Protein AF-0000000066159058 (afdb_homodimer)

Radius of gyration: 22.19 Å; Cα contacts (8 Å, |Δi|>4): 329; chains: 2; bounding box: 38×69×62 Å

Secondary structure (DSSP, 8-state):
----EEEEEEEEE-SS-EEEEEEEEETT-BHHHHHHHHTHHHH-TT--TTT--EEEEEEE-S-TTT-B--TT-EEEEPP-----HHHHHHHHHHHHHHHHTS--/----EEEEEEEEE-SS-EEEEEEEEETT-BHHHHHHHHTHHHH-TT--TTT--EEEEEEE-S-TTT-B--TT-EEEEPP-----HHHHHHHHHHHHHHHHTS--

Foldseek 3Di:
DPQDWDWDWDWDDDPVGIDIFIDIDGPPDDPLRRLVRRCVCVVVVPDDSVDDDDDDDDDPPPDPPPDDDDPPDDDDDDDDPPCPPVNVVVVVVVVVVVVVPPDD/DPQDWDWDWDWDDDPVGIDIFIDIDGPPDDPLRRLVRRCVCVVVVPDDSVDDDDDDDDDPPPCPPPDDDDPPDDDDDDDDPPCPPVNVVVVVVVVVVVVVPPDD

Solvent-accessible surface area (backbone atoms only — not comparable to full-atom values): 11733 Å² total; per-residue (Å²): 125,83,74,56,61,29,49,32,33,42,34,41,62,54,99,86,48,72,48,77,42,81,35,78,38,55,62,73,36,18,45,38,55,45,50,66,70,57,47,57,45,75,81,37,71,85,57,51,75,91,69,54,51,35,23,46,29,38,45,64,50,88,50,38,74,71,41,61,57,56,69,58,28,24,40,37,48,49,70,71,79,62,63,48,62,66,51,46,45,47,48,47,50,49,52,49,48,55,58,66,64,50,78,127,126,83,74,57,60,29,49,32,34,40,33,41,61,55,100,86,49,72,50,78,41,80,36,79,37,56,62,72,35,20,46,38,55,45,52,66,70,57,46,57,45,76,81,37,71,84,57,51,76,92,68,56,51,34,22,45,29,36,45,65,49,87,50,38,74,70,40,61,58,58,70,57,27,24,40,36,49,49,71,70,78,62,61,47,64,66,50,46,45,48,50,47,51,49,52,49,48,56,59,64,63,48,76,128

Sequence (208 aa):
MADASIQIEVVYASVQRQVLKTVDVPTGSSVRQALALSGIDKEFPELDLSQCAVGIFGKVVTDPAARVLEAGERIEIYRLLVADPMEIRRLRAARAREKRGLPGMADASIQIEVVYASVQRQVLKTVDVPTGSSVRQALALSGIDKEFPELDLSQCAVGIFGKVVTDPAARVLEAGERIEIYRLLVADPMEIRRLRAARAREKRGLPG

InterPro domains:
  IPR005346 RnfH protein [MF_00460] (6-98)
  IPR005346 RnfH protein [PF03658] (6-90)
  IPR005346 RnfH protein [PTHR37483] (5-99)
  IPR016155 Molybdopterin synthase/thiamin biosynthesis sulphur carrier, beta-grasp [SSF54285] (6-81)
  IPR037021 RnfH superfamily [G3DSA:3.10.20.280] (1-91)

Nearest PDB structures (foldseek):
  2hj1-assembly1_B  TM=8.404E-01  e=1.945E-05  Haemophilus influenzae 86-028NP
  4uce-assembly1_A  TM=3.911E-01  e=3.074E+00  Human respiratory syncytial virus A2
  4uca-assembly1_A  TM=3.916E-01  e=3.498E+00  Human respiratory syncytial virus A2
  4uca-assembly2_B  TM=3.897E-01  e=4.835E+00  Human respiratory syncytial virus A2
  8fkr-assembly1_LE  TM=2.966E-01  e=4.248E+00  Homo sapiens

Structure (mmCIF, N/CA/C/O backbone):
data_AF-0000000066159058-model_v1
#
loop_
_entity.id
_entity.type
_entity.pdbx_description
1 polymer 'Protein RnfH'
#
loop_
_atom_site.group_PDB
_atom_site.id
_atom_site.type_symbol
_atom_site.label_atom_id
_atom_site.label_alt_id
_atom_site.label_comp_id
_atom_site.label_asym_id
_atom_site.label_entity_id
_atom_site.label_seq_id
_atom_site.pdbx_PDB_ins_code
_atom_site.Cartn_x
_atom_site.Cartn_y
_atom_site.Cartn_z
_atom_site.occupancy
_atom_site.B_iso_or_equiv
_atom_site.auth_seq_id
_atom_site.auth_comp_id
_atom_site.auth_asym_id
_atom_site.auth_atom_id
_atom_site.pdbx_PDB_model_num
ATOM 1 N N . MET A 1 1 ? 21.359 -26.344 1.188 1 43.53 1 MET A N 1
ATOM 2 C CA . MET A 1 1 ? 20.891 -25.328 2.121 1 43.53 1 MET A CA 1
ATOM 3 C C . MET A 1 1 ? 19.531 -24.797 1.707 1 43.53 1 MET A C 1
ATOM 5 O O . MET A 1 1 ? 19.25 -24.625 0.517 1 43.53 1 MET A O 1
ATOM 9 N N . ALA A 1 2 ? 18.422 -25.031 2.264 1 54.12 2 ALA A N 1
ATOM 10 C CA . ALA A 1 2 ? 17.078 -24.688 1.814 1 54.12 2 ALA A CA 1
ATOM 11 C C . ALA A 1 2 ? 16.984 -23.219 1.421 1 54.12 2 ALA A C 1
ATOM 13 O O . ALA A 1 2 ? 17.453 -22.344 2.158 1 54.12 2 ALA A O 1
ATOM 14 N N . ASP A 1 3 ? 17 -22.875 0.164 1 70.44 3 ASP A N 1
ATOM 15 C CA . ASP A 1 3 ? 17.031 -21.5 -0.348 1 70.44 3 ASP A CA 1
ATOM 16 C C . ASP A 1 3 ? 15.977 -20.641 0.33 1 70.44 3 ASP A C 1
ATOM 18 O O . ASP A 1 3 ? 14.805 -21.031 0.415 1 70.44 3 ASP A O 1
ATOM 22 N N . ALA A 1 4 ? 16.484 -19.844 1.179 1 90.75 4 ALA A N 1
ATOM 23 C CA . ALA A 1 4 ? 15.617 -19 2.006 1 90.75 4 ALA A CA 1
ATOM 24 C C . ALA A 1 4 ? 14.547 -18.312 1.161 1 90.75 4 ALA A C 1
ATOM 26 O O . ALA A 1 4 ? 14.797 -17.938 0.01 1 90.75 4 ALA A O 1
ATOM 27 N N . SER A 1 5 ? 13.328 -18.625 1.53 1 96.31 5 SER A N 1
ATOM 28 C CA . SER A 1 5 ? 12.211 -17.984 0.861 1 96.31 5 SER A CA 1
ATOM 29 C C . SER A 1 5 ? 11.555 -16.938 1.768 1 96.31 5 SER A C 1
ATOM 31 O O . SER A 1 5 ? 11.734 -16.969 2.986 1 96.31 5 SER A O 1
ATOM 33 N N . ILE A 1 6 ? 10.977 -16.016 1.11 1 92.44 6 ILE A N 1
ATOM 34 C CA . ILE A 1 6 ? 10.125 -15.062 1.813 1 92.44 6 ILE A CA 1
ATOM 35 C C . ILE A 1 6 ? 8.695 -15.164 1.288 1 92.44 6 ILE A C 1
ATOM 37 O O . ILE A 1 6 ? 8.477 -15.555 0.141 1 92.44 6 ILE A O 1
ATOM 41 N N . GLN A 1 7 ? 7.832 -14.836 2.209 1 92.69 7 GLN A N 1
ATOM 42 C CA . GLN A 1 7 ? 6.422 -14.789 1.829 1 92.69 7 GLN A CA 1
ATOM 43 C C . GLN A 1 7 ? 5.992 -13.359 1.507 1 92.69 7 GLN A C 1
ATOM 45 O O . GLN A 1 7 ? 6.301 -12.43 2.252 1 92.69 7 GLN A O 1
ATOM 50 N N . ILE A 1 8 ? 5.344 -13.242 0.314 1 90.94 8 ILE A N 1
ATOM 51 C CA . ILE A 1 8 ? 4.801 -11.953 -0.101 1 90.94 8 ILE A CA 1
ATOM 52 C C . ILE A 1 8 ? 3.352 -12.125 -0.545 1 90.94 8 ILE A C 1
ATOM 54 O O . ILE A 1 8 ? 2.811 -13.234 -0.507 1 90.94 8 ILE A O 1
ATOM 58 N N . GLU A 1 9 ? 2.754 -10.961 -0.833 1 90.12 9 GLU A N 1
ATOM 59 C CA . GLU A 1 9 ? 1.412 -10.992 -1.405 1 90.12 9 GLU A CA 1
ATOM 60 C C . GLU A 1 9 ? 1.362 -10.25 -2.736 1 90.12 9 GLU A C 1
ATOM 62 O O . GLU A 1 9 ? 2.102 -9.281 -2.941 1 90.12 9 GLU A O 1
ATOM 67 N N . VAL A 1 10 ? 0.57 -10.758 -3.639 1 93.06 10 VAL A N 1
ATOM 68 C CA . VAL A 1 10 ? 0.273 -10.109 -4.91 1 93.06 10 VAL A CA 1
ATOM 69 C C . VAL A 1 10 ? -1.229 -9.859 -5.027 1 93.06 10 VAL A C 1
ATOM 71 O O . VAL A 1 10 ? -2.033 -10.773 -4.812 1 93.06 10 VAL A O 1
ATOM 74 N N . VAL A 1 11 ? -1.527 -8.672 -5.383 1 89.12 11 VAL A N 1
ATOM 75 C CA . VAL A 1 11 ? -2.943 -8.328 -5.465 1 89.12 11 VAL A CA 1
ATOM 76 C C . VAL A 1 11 ? -3.236 -7.668 -6.809 1 89.12 11 VAL A C 1
ATOM 78 O O . VAL A 1 11 ? -2.441 -6.859 -7.297 1 89.12 11 VAL A O 1
ATOM 81 N N . TYR A 1 12 ? -4.406 -8.023 -7.387 1 88.12 12 TYR A N 1
ATOM 82 C CA . TYR A 1 12 ? -4.977 -7.34 -8.539 1 88.12 12 TYR A CA 1
ATOM 83 C C . TYR A 1 12 ? -6.488 -7.211 -8.406 1 88.12 12 TYR A C 1
ATOM 85 O O . TYR A 1 12 ? -7.184 -8.203 -8.172 1 88.12 12 TYR A O 1
ATOM 93 N N . ALA A 1 13 ? -6.844 -6.074 -8.523 1 78.94 13 ALA A N 1
ATOM 94 C CA . ALA A 1 13 ? -8.273 -5.773 -8.492 1 78.94 13 ALA A CA 1
ATOM 95 C C . ALA A 1 13 ? -8.773 -5.336 -9.867 1 78.94 13 ALA A C 1
ATOM 97 O O . ALA A 1 13 ? -8.617 -4.176 -10.25 1 78.94 13 ALA A O 1
ATOM 98 N N . SER A 1 14 ? -9.359 -6.305 -10.492 1 75.81 14 SER A N 1
ATOM 99 C CA . SER A 1 14 ? -10.016 -5.941 -11.742 1 75.81 14 SER A CA 1
ATOM 100 C C . SER A 1 14 ? -11.344 -5.23 -11.492 1 75.81 14 SER A C 1
ATOM 102 O O . SER A 1 14 ? -11.711 -4.98 -10.336 1 75.81 14 SER A O 1
ATOM 104 N N . VAL A 1 15 ? -12.07 -4.793 -12.609 1 65.38 15 VAL A N 1
ATOM 105 C CA . VAL A 1 15 ? -13.367 -4.133 -12.492 1 65.38 15 VAL A CA 1
ATOM 106 C C . VAL A 1 15 ? -14.391 -5.102 -11.898 1 65.38 15 VAL A C 1
ATOM 108 O O . VAL A 1 15 ? -15.281 -4.691 -11.156 1 65.38 15 VAL A O 1
ATOM 111 N N . GLN A 1 16 ? -14.125 -6.359 -12.055 1 69.5 16 GLN A N 1
ATOM 112 C CA . GLN A 1 16 ? -15.164 -7.32 -11.703 1 69.5 16 GLN A CA 1
ATOM 113 C C . GLN A 1 16 ? -14.789 -8.102 -10.438 1 69.5 16 GLN A C 1
ATOM 115 O O . GLN A 1 16 ? -15.656 -8.625 -9.75 1 69.5 16 GLN A O 1
ATOM 120 N N . ARG A 1 17 ? -13.484 -8.164 -10.227 1 79.19 17 ARG A N 1
ATOM 121 C CA . ARG A 1 17 ? -13.102 -9.031 -9.117 1 79.19 17 ARG A CA 1
ATOM 122 C C . ARG A 1 17 ? -11.711 -8.695 -8.602 1 79.19 17 ARG A C 1
ATOM 124 O O . ARG A 1 17 ? -10.859 -8.227 -9.367 1 79.19 17 ARG A O 1
ATOM 131 N N . GLN A 1 18 ? -11.562 -8.914 -7.367 1 80.19 18 GLN A N 1
ATOM 132 C CA . GLN A 1 18 ? -10.273 -8.75 -6.707 1 80.19 18 GLN A CA 1
ATOM 133 C C . GLN A 1 18 ? -9.672 -10.102 -6.324 1 80.19 18 GLN A C 1
ATOM 135 O O . GLN A 1 18 ? -10.383 -10.984 -5.844 1 80.19 18 GLN A O 1
ATOM 140 N N . VAL A 1 19 ? -8.336 -10.273 -6.625 1 88.38 19 VAL A N 1
ATOM 141 C CA . VAL A 1 19 ? -7.621 -11.477 -6.215 1 88.38 19 VAL A CA 1
ATOM 142 C C . VAL A 1 19 ? -6.375 -11.094 -5.418 1 88.38 19 VAL A C 1
ATOM 144 O O . VAL A 1 19 ? -5.629 -10.195 -5.812 1 88.38 19 VAL A O 1
ATOM 147 N N . LEU A 1 20 ? -6.191 -11.703 -4.289 1 87.38 20 LEU A N 1
ATOM 148 C CA . LEU A 1 20 ? -4.98 -11.641 -3.475 1 87.38 20 LEU A CA 1
ATOM 149 C C . LEU A 1 20 ? -4.324 -13.008 -3.375 1 87.38 20 LEU A C 1
ATOM 151 O O . LEU A 1 20 ? -4.977 -13.992 -3.004 1 87.38 20 LEU A O 1
ATOM 155 N N . LYS A 1 21 ? -3.109 -13.039 -3.752 1 92.94 21 LYS A N 1
ATOM 156 C CA . LYS A 1 21 ? -2.361 -14.289 -3.674 1 92.94 21 LYS A CA 1
ATOM 157 C C . LYS A 1 21 ? -1.181 -14.164 -2.715 1 92.94 21 LYS A C 1
ATOM 159 O O . LYS A 1 21 ? -0.401 -13.211 -2.801 1 92.94 21 LYS A O 1
ATOM 164 N N . THR A 1 22 ? -1.108 -15.117 -1.819 1 92.19 22 THR A N 1
ATOM 165 C CA . THR A 1 22 ? 0.116 -15.289 -1.043 1 92.19 22 THR A CA 1
ATOM 166 C C . THR A 1 22 ? 1.103 -16.188 -1.779 1 92.19 22 THR A C 1
ATOM 168 O O . THR A 1 22 ? 0.745 -17.281 -2.215 1 92.19 22 THR A O 1
ATOM 171 N N . VAL A 1 23 ? 2.314 -15.664 -1.921 1 95.75 23 VAL A N 1
ATOM 172 C CA . VAL A 1 23 ? 3.291 -16.359 -2.748 1 95.75 23 VAL A CA 1
ATOM 173 C C . VAL A 1 23 ? 4.617 -16.469 -1.996 1 95.75 23 VAL A C 1
ATOM 175 O O . VAL A 1 23 ? 5.074 -15.508 -1.38 1 95.75 23 VAL A O 1
ATOM 178 N N . ASP A 1 24 ? 5.188 -17.656 -1.986 1 96.44 24 ASP A N 1
ATOM 179 C CA . ASP A 1 24 ? 6.562 -17.844 -1.531 1 96.44 24 ASP A CA 1
ATOM 180 C C . ASP A 1 24 ? 7.551 -17.641 -2.678 1 96.44 24 ASP A C 1
ATOM 182 O O . ASP A 1 24 ? 7.426 -18.281 -3.73 1 96.44 24 ASP A O 1
ATOM 186 N N . VAL A 1 25 ? 8.43 -16.797 -2.389 1 97.5 25 VAL A N 1
ATOM 187 C CA . VAL A 1 25 ? 9.438 -16.547 -3.418 1 97.5 25 VAL A CA 1
ATOM 188 C C . VAL A 1 25 ? 10.836 -16.656 -2.811 1 97.5 25 VAL A C 1
ATOM 190 O O . VAL A 1 25 ? 11.016 -16.406 -1.616 1 97.5 25 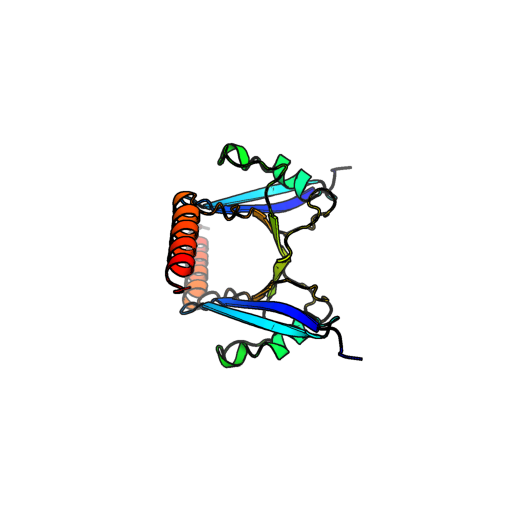VAL A O 1
ATOM 193 N N . PRO A 1 26 ? 11.82 -17.047 -3.625 1 97.25 26 PRO A N 1
ATOM 194 C CA . PRO A 1 26 ? 13.188 -17.031 -3.096 1 97.25 26 PRO A CA 1
ATOM 195 C C . PRO A 1 26 ? 13.594 -15.672 -2.537 1 97.25 26 PRO A C 1
ATOM 197 O O . PRO A 1 26 ? 13.227 -14.633 -3.098 1 97.25 26 PRO A O 1
ATOM 200 N N . THR A 1 27 ? 14.297 -15.727 -1.467 1 95.69 27 THR A N 1
ATOM 201 C CA . THR A 1 27 ? 14.898 -14.492 -0.962 1 95.69 27 THR A CA 1
ATOM 202 C C . THR A 1 27 ? 15.734 -13.82 -2.045 1 95.69 27 THR A C 1
ATOM 204 O O . THR A 1 27 ? 16.469 -14.484 -2.777 1 95.69 27 THR A O 1
ATOM 207 N N . GLY A 1 28 ? 15.617 -12.5 -2.225 1 95.44 28 GLY A N 1
ATOM 208 C CA . GLY A 1 28 ? 16.344 -11.773 -3.25 1 95.44 28 GLY A CA 1
ATOM 209 C C . GLY A 1 28 ? 15.57 -11.609 -4.539 1 95.44 28 GLY A C 1
ATOM 210 O O . GLY A 1 28 ? 16.031 -10.953 -5.473 1 95.44 28 GLY A O 1
ATOM 211 N N . SER A 1 29 ? 14.328 -12.125 -4.582 1 97 29 SER A N 1
ATOM 212 C CA . SER A 1 29 ? 13.5 -11.961 -5.77 1 97 29 SER A CA 1
ATOM 213 C C . SER A 1 29 ? 13.133 -10.5 -5.992 1 97 29 SER A C 1
ATOM 215 O O . SER A 1 29 ? 12.859 -9.773 -5.035 1 97 29 SER A O 1
ATOM 217 N N . SER A 1 30 ? 13.07 -10.164 -7.254 1 96.56 30 SER A N 1
ATOM 218 C CA . SER A 1 30 ? 12.547 -8.852 -7.625 1 96.56 30 SER A CA 1
ATOM 219 C C . SER A 1 30 ? 11.031 -8.867 -7.711 1 96.56 30 SER A C 1
ATOM 221 O O . SER A 1 30 ? 10.406 -9.93 -7.73 1 96.56 30 SER A O 1
ATOM 223 N N . VAL A 1 31 ? 10.547 -7.719 -7.816 1 94.88 31 VAL A N 1
ATOM 224 C CA . VAL A 1 31 ? 9.109 -7.559 -8.008 1 94.88 31 VAL A CA 1
ATOM 225 C C . VAL A 1 31 ? 8.664 -8.305 -9.258 1 94.88 31 VAL A C 1
ATOM 227 O O . VAL A 1 31 ? 7.688 -9.055 -9.234 1 94.88 31 VAL A O 1
ATOM 230 N N . ARG A 1 32 ? 9.391 -8.117 -10.312 1 96.62 32 ARG A N 1
ATOM 231 C CA . ARG A 1 32 ? 9.023 -8.766 -11.578 1 96.62 32 ARG A CA 1
ATOM 232 C C . ARG A 1 32 ? 9.078 -10.281 -11.445 1 96.62 32 ARG A C 1
ATOM 234 O O . ARG A 1 32 ? 8.195 -10.984 -11.938 1 96.62 32 ARG A O 1
ATOM 241 N N . GLN A 1 33 ? 10.125 -10.75 -10.836 1 97.19 33 GLN A N 1
ATOM 242 C CA . GLN A 1 33 ? 10.25 -12.188 -10.625 1 97.19 33 GLN A CA 1
ATOM 243 C C . GLN A 1 33 ? 9.078 -12.727 -9.805 1 97.19 33 GLN A C 1
ATOM 245 O O . GLN A 1 33 ? 8.523 -13.781 -10.125 1 97.19 33 GLN A O 1
ATOM 250 N N . ALA A 1 34 ? 8.719 -12.008 -8.805 1 97.62 34 ALA A N 1
ATOM 251 C CA . ALA A 1 34 ? 7.617 -12.414 -7.941 1 97.62 34 ALA A CA 1
ATOM 252 C C . ALA A 1 34 ? 6.297 -12.438 -8.711 1 97.62 34 ALA A C 1
ATOM 254 O O . ALA A 1 34 ? 5.473 -13.336 -8.516 1 97.62 34 ALA A O 1
ATOM 255 N N . LEU A 1 35 ? 6.117 -11.477 -9.508 1 97 35 LEU A N 1
ATOM 256 C CA . LEU A 1 35 ? 4.918 -11.453 -10.336 1 97 35 LEU A CA 1
ATOM 257 C C . LEU A 1 35 ? 4.836 -12.711 -11.203 1 97 35 LEU A C 1
ATOM 259 O O . LEU A 1 35 ? 3.785 -13.352 -11.281 1 97 35 LEU A O 1
ATOM 263 N N . ALA A 1 36 ? 5.902 -13 -11.82 1 96.62 36 ALA A N 1
ATOM 264 C CA . ALA A 1 36 ? 5.941 -14.18 -12.688 1 96.62 36 ALA A CA 1
ATOM 265 C C . ALA A 1 36 ? 5.648 -15.453 -11.898 1 96.62 36 ALA A C 1
ATOM 267 O O . ALA A 1 36 ? 4.926 -16.328 -12.367 1 96.62 36 ALA A O 1
ATOM 268 N N . LEU A 1 37 ? 6.098 -15.508 -10.719 1 97.19 37 LEU A N 1
ATOM 269 C CA . LEU A 1 37 ? 5.945 -16.703 -9.891 1 97.19 37 LEU A CA 1
ATOM 270 C C . LEU A 1 37 ? 4.531 -16.781 -9.32 1 97.19 37 LEU A C 1
ATOM 272 O O . LEU A 1 37 ? 4.074 -17.875 -8.953 1 97.19 37 LEU A O 1
ATOM 276 N N . SER A 1 38 ? 3.896 -15.727 -9.195 1 97.19 38 SER A N 1
ATOM 277 C CA . SER A 1 38 ? 2.592 -15.68 -8.539 1 97.19 38 SER A CA 1
ATOM 278 C C . SER A 1 38 ? 1.537 -16.422 -9.359 1 97.19 38 SER A C 1
ATOM 280 O O . SER A 1 38 ? 0.565 -16.938 -8.805 1 97.19 38 SER A O 1
ATOM 282 N N . GLY A 1 39 ? 1.65 -16.359 -10.688 1 96.06 39 GLY A N 1
ATOM 283 C CA . GLY A 1 39 ? 0.658 -16.953 -11.562 1 96.06 39 GLY A CA 1
ATOM 284 C C . GLY A 1 39 ? -0.634 -16.156 -11.633 1 96.06 39 GLY A C 1
ATOM 285 O O . GLY A 1 39 ? -1.675 -16.688 -12.023 1 96.06 39 GLY A O 1
ATOM 286 N N . ILE A 1 40 ? -0.578 -15.023 -11.195 1 95.62 40 ILE A N 1
ATOM 287 C CA . ILE A 1 40 ? -1.776 -14.195 -11.156 1 95.62 40 ILE A CA 1
ATOM 288 C C . ILE A 1 40 ? -2.34 -14.039 -12.57 1 95.62 40 ILE A C 1
ATOM 290 O O . ILE A 1 40 ? -3.543 -13.836 -12.75 1 95.62 40 ILE A O 1
ATOM 294 N N . ASP A 1 41 ? -1.546 -14.148 -13.586 1 94.06 41 ASP A N 1
ATOM 295 C CA . ASP A 1 41 ? -1.982 -14.023 -14.977 1 94.06 41 ASP A CA 1
ATOM 296 C C . ASP A 1 41 ? -2.855 -15.203 -15.391 1 94.06 41 ASP A C 1
ATOM 298 O O . ASP A 1 41 ? -3.541 -15.148 -16.406 1 94.06 41 ASP A O 1
ATOM 302 N N . LYS A 1 42 ? -2.818 -16.25 -14.672 1 95 42 LYS A N 1
ATOM 303 C CA . LYS A 1 42 ? -3.748 -17.359 -14.922 1 95 42 LYS A CA 1
ATOM 304 C C . LYS A 1 42 ? -5.184 -16.953 -14.602 1 95 42 LYS A C 1
ATOM 306 O O . LYS A 1 42 ? -6.125 -17.406 -15.258 1 95 42 LYS A O 1
ATOM 311 N N . GLU A 1 43 ? -5.32 -16.141 -13.617 1 91.94 43 GLU A N 1
ATOM 312 C CA . GLU A 1 43 ? -6.629 -15.625 -13.227 1 91.94 43 GLU A CA 1
ATOM 313 C C . GLU A 1 43 ? -7.051 -14.445 -14.102 1 91.94 43 GLU A C 1
ATOM 315 O O . GLU A 1 43 ? -8.242 -14.211 -14.297 1 91.94 43 GLU A O 1
ATOM 320 N N . PHE A 1 44 ? -6.094 -13.742 -14.492 1 92.62 44 PHE A N 1
ATOM 321 C CA . PHE A 1 44 ? -6.309 -12.57 -15.328 1 92.62 44 PHE A CA 1
ATOM 322 C C . PHE A 1 44 ? -5.445 -12.625 -16.578 1 92.62 44 PHE A C 1
ATOM 324 O O . PHE A 1 44 ? -4.414 -11.961 -16.656 1 92.62 44 PHE A O 1
ATOM 331 N N . PRO A 1 45 ? -5.898 -13.312 -17.516 1 92.56 45 PRO A N 1
ATOM 332 C CA . PRO A 1 45 ? -5.082 -13.508 -18.719 1 92.56 45 PRO A CA 1
ATOM 333 C C . PRO A 1 45 ? -4.793 -12.211 -19.453 1 92.56 45 PRO A C 1
ATOM 335 O O . PRO A 1 45 ? -3.871 -12.148 -20.281 1 92.56 45 PRO A O 1
ATOM 338 N N . GLU A 1 46 ? -5.48 -11.18 -19.203 1 88.25 46 GLU A N 1
ATOM 339 C CA . GLU A 1 46 ? -5.32 -9.891 -19.859 1 88.25 46 GLU A CA 1
ATOM 340 C C . GLU A 1 46 ? -4.105 -9.141 -19.328 1 88.25 46 GLU A C 1
ATOM 342 O O . GLU A 1 46 ? -3.645 -8.172 -19.938 1 88.25 46 GLU A O 1
ATOM 347 N N . LEU A 1 47 ? -3.656 -9.523 -18.25 1 88.75 47 LEU A N 1
ATOM 348 C CA . LEU A 1 47 ? -2.523 -8.836 -17.641 1 88.75 47 LEU A CA 1
ATOM 349 C C . LEU A 1 47 ? -1.22 -9.203 -18.328 1 88.75 47 LEU A C 1
ATOM 351 O O . LEU A 1 47 ? -0.955 -10.383 -18.578 1 88.75 47 LEU A O 1
ATOM 355 N N . ASP A 1 48 ? -0.527 -8.172 -18.625 1 92.56 48 ASP A N 1
ATOM 356 C CA . ASP A 1 48 ? 0.865 -8.359 -19.016 1 92.56 48 ASP A CA 1
ATOM 357 C C . ASP A 1 48 ? 1.809 -8.117 -17.844 1 92.56 48 ASP A C 1
ATOM 359 O O . ASP A 1 48 ? 2.184 -6.977 -17.562 1 92.56 48 ASP A O 1
ATOM 363 N N . LEU A 1 49 ? 2.295 -9.133 -17.234 1 93.62 49 LEU A N 1
ATOM 364 C CA . LEU A 1 49 ? 3.068 -9.031 -16 1 93.62 49 LEU A CA 1
ATOM 365 C C . LEU A 1 49 ? 4.449 -8.445 -16.266 1 93.62 49 LEU A C 1
ATOM 367 O O . LEU A 1 49 ? 5.133 -8.016 -15.336 1 93.62 49 LEU A O 1
ATOM 371 N N . SER A 1 50 ? 4.883 -8.445 -17.5 1 92.25 50 SER A N 1
ATOM 372 C CA . SER A 1 50 ? 6.191 -7.883 -17.844 1 92.25 50 SER A CA 1
ATOM 373 C C . SER A 1 50 ? 6.129 -6.367 -17.953 1 92.25 50 SER A C 1
ATOM 375 O O . SER A 1 50 ? 7.16 -5.691 -17.938 1 92.25 50 SER A O 1
ATOM 377 N N . GLN A 1 51 ? 4.879 -5.812 -17.984 1 89.12 51 GLN A N 1
ATOM 378 C CA . GLN A 1 51 ? 4.77 -4.391 -18.281 1 89.12 51 GLN A CA 1
ATOM 379 C C . GLN A 1 51 ? 3.818 -3.699 -17.297 1 89.12 51 GLN A C 1
ATOM 381 O O . GLN A 1 51 ? 3.789 -2.469 -17.219 1 89.12 51 GLN A O 1
ATOM 386 N N . CYS A 1 52 ? 3.119 -4.418 -16.625 1 88.62 52 CYS A N 1
ATOM 387 C CA . CYS A 1 52 ? 2.102 -3.816 -15.766 1 88.62 52 CYS A CA 1
ATOM 388 C C . CYS A 1 52 ? 2.732 -2.9 -14.727 1 88.62 52 CYS A C 1
ATOM 390 O O . CYS A 1 52 ? 3.836 -3.168 -14.242 1 88.62 52 CYS A O 1
ATOM 392 N N . ALA A 1 53 ? 2.035 -1.82 -14.477 1 86.38 53 ALA A N 1
ATOM 393 C CA . ALA A 1 53 ? 2.434 -0.946 -13.375 1 86.38 53 ALA A CA 1
ATOM 394 C C . ALA A 1 53 ? 2.121 -1.586 -12.031 1 86.38 53 ALA A C 1
ATOM 396 O O . ALA A 1 53 ? 1.081 -2.229 -11.867 1 86.38 53 ALA A O 1
ATOM 397 N N . VAL A 1 54 ? 3.127 -1.424 -11.156 1 89.06 54 VAL A N 1
ATOM 398 C CA . VAL A 1 54 ? 2.918 -2.025 -9.844 1 89.06 54 VAL A CA 1
ATOM 399 C C . VAL A 1 54 ? 3.371 -1.059 -8.75 1 89.06 54 VAL A C 1
ATOM 401 O O . VAL A 1 54 ? 4.176 -0.159 -9 1 89.06 54 VAL A O 1
ATOM 404 N N . GLY A 1 55 ? 2.779 -1.288 -7.598 1 86.12 55 GLY A N 1
ATOM 405 C CA . GLY A 1 55 ? 3.219 -0.651 -6.367 1 86.12 55 GLY A CA 1
ATOM 406 C C . GLY A 1 55 ? 3.469 -1.637 -5.242 1 86.12 55 GLY A C 1
ATOM 407 O O . GLY A 1 55 ? 2.967 -2.762 -5.273 1 86.12 55 GLY A O 1
ATOM 408 N N . ILE A 1 56 ? 4.406 -1.282 -4.426 1 82.81 56 ILE A N 1
ATOM 409 C CA . ILE A 1 56 ? 4.652 -2.1 -3.24 1 82.81 56 ILE A CA 1
ATOM 410 C C . ILE A 1 56 ? 3.939 -1.488 -2.035 1 82.81 56 ILE A C 1
ATOM 412 O O . ILE A 1 56 ? 4.008 -0.277 -1.814 1 82.81 56 ILE A O 1
ATOM 416 N N . PHE A 1 57 ? 2.906 -2.373 -1.646 1 69.62 57 PHE A N 1
ATOM 417 C CA . PHE A 1 57 ? 2.191 -2.049 -0.418 1 69.62 57 PHE A CA 1
ATOM 418 C C . PHE A 1 57 ? 2.701 -2.891 0.745 1 69.62 57 PHE A C 1
ATOM 420 O O . PHE A 1 57 ? 3.051 -4.059 0.565 1 69.62 57 PHE A O 1
ATOM 427 N N . GLY A 1 58 ? 2.826 -2.297 1.925 1 62.56 58 GLY A N 1
ATOM 428 C CA . GLY A 1 58 ? 2.604 -3.162 3.072 1 62.56 58 GLY A CA 1
ATOM 429 C C . GLY A 1 58 ? 3.756 -3.152 4.059 1 62.56 58 GLY A C 1
ATOM 430 O O . GLY A 1 58 ? 3.699 -3.816 5.094 1 62.56 58 GLY A O 1
ATOM 431 N N . LYS A 1 59 ? 5.055 -2.826 3.658 1 61.97 59 LYS A N 1
ATOM 432 C CA . LYS A 1 59 ? 5.691 -3.309 4.879 1 61.97 59 LYS A CA 1
ATOM 433 C C . LYS A 1 59 ? 5.293 -2.459 6.082 1 61.97 59 LYS A C 1
ATOM 435 O O . LYS A 1 59 ? 5.285 -1.229 6.008 1 61.97 59 LYS A O 1
ATOM 440 N N . VAL A 1 60 ? 4.492 -3.213 7.016 1 68.69 60 VAL A N 1
ATOM 441 C CA . VAL A 1 60 ? 4.469 -2.557 8.32 1 68.69 60 VAL A CA 1
ATOM 442 C C . VAL A 1 60 ? 5.816 -1.89 8.586 1 68.69 60 VAL A C 1
ATOM 444 O O . VAL A 1 60 ? 6.867 -2.518 8.43 1 68.69 60 VAL A O 1
ATOM 447 N N . VAL A 1 61 ? 5.723 -0.625 8.633 1 81.81 61 VAL A N 1
ATOM 448 C CA . VAL A 1 61 ? 6.949 0.091 8.984 1 81.81 61 VAL A CA 1
ATOM 449 C C . VAL A 1 61 ? 7.328 -0.205 10.43 1 81.81 61 VAL A C 1
ATOM 451 O O . VAL A 1 61 ? 6.629 0.205 11.359 1 81.81 61 VAL A O 1
ATOM 454 N N . THR A 1 62 ? 8.359 -0.959 10.562 1 81.06 62 THR A N 1
ATOM 455 C CA . THR A 1 62 ? 8.773 -1.405 11.891 1 81.06 62 THR A CA 1
ATOM 456 C C . THR A 1 62 ? 9.297 -0.233 12.719 1 81.06 62 THR A C 1
ATOM 458 O O . THR A 1 62 ? 9.133 -0.208 13.938 1 81.06 62 THR A O 1
ATOM 461 N N . ASP A 1 63 ? 9.945 0.686 12.055 1 89.06 63 ASP A N 1
ATOM 462 C CA . ASP A 1 63 ? 10.461 1.865 12.742 1 89.06 63 ASP A CA 1
ATOM 463 C C . ASP A 1 63 ? 10.055 3.146 12.016 1 89.06 63 ASP A C 1
ATOM 465 O O . ASP A 1 63 ? 10.852 3.736 11.289 1 89.06 63 ASP A O 1
ATOM 469 N N . PRO A 1 64 ? 8.844 3.627 12.32 1 91.5 64 PRO A N 1
ATOM 470 C CA . PRO A 1 64 ? 8.32 4.801 11.625 1 91.5 64 PRO A CA 1
ATOM 471 C C . PRO A 1 64 ? 9.141 6.062 11.883 1 91.5 64 PRO A C 1
ATOM 473 O O . PRO A 1 64 ? 9.102 7 11.086 1 91.5 64 PRO A O 1
ATOM 476 N N . ALA A 1 65 ? 9.828 6.098 12.961 1 93.94 65 ALA A N 1
ATOM 477 C CA . ALA A 1 65 ? 10.625 7.27 13.297 1 93.94 65 ALA A CA 1
ATOM 478 C C . ALA A 1 65 ? 11.883 7.352 12.43 1 93.94 65 ALA A C 1
ATOM 480 O O . ALA A 1 65 ? 12.406 8.438 12.188 1 93.94 65 ALA A O 1
ATOM 481 N N . ALA A 1 66 ? 12.32 6.242 11.906 1 93.75 66 ALA A N 1
ATOM 482 C CA . ALA A 1 66 ? 13.57 6.195 11.156 1 93.75 66 ALA A CA 1
ATOM 483 C C . ALA A 1 66 ? 13.312 6.113 9.656 1 93.75 66 ALA A C 1
ATOM 485 O O . ALA A 1 66 ? 14.172 6.473 8.852 1 93.75 66 ALA A O 1
ATOM 486 N N . ARG A 1 67 ? 12.195 5.621 9.266 1 88.88 67 ARG A N 1
ATOM 487 C CA . ARG A 1 67 ? 11.914 5.383 7.848 1 88.88 67 ARG A CA 1
ATOM 488 C C . ARG A 1 67 ? 11.711 6.695 7.102 1 88.88 67 ARG A C 1
ATOM 490 O O . ARG A 1 67 ? 10.703 7.375 7.297 1 88.88 67 ARG A O 1
ATOM 497 N N . VAL A 1 68 ? 12.703 6.945 6.184 1 92.12 68 VAL A N 1
ATOM 498 C CA . VAL A 1 68 ? 12.641 8.188 5.414 1 92.12 68 VAL A CA 1
ATOM 499 C C . VAL A 1 68 ? 11.703 8 4.219 1 92.12 68 VAL A C 1
ATOM 501 O O . VAL A 1 68 ? 11.75 6.969 3.543 1 92.12 68 VAL A O 1
ATOM 504 N N . LEU A 1 69 ? 10.906 9.047 3.957 1 88.75 69 LEU A N 1
ATOM 505 C CA . LEU A 1 69 ? 9.906 9.008 2.891 1 88.75 69 LEU A CA 1
ATOM 506 C C . LEU A 1 69 ? 10.516 9.469 1.568 1 88.75 69 LEU A C 1
ATOM 508 O O . LEU A 1 69 ? 11.477 10.25 1.557 1 88.75 69 LEU A O 1
ATOM 512 N N . GLU A 1 70 ? 10.047 8.938 0.505 1 84.31 70 GLU A N 1
ATOM 513 C CA . GLU A 1 70 ? 10.328 9.414 -0.845 1 84.31 70 GLU A CA 1
ATOM 514 C C . GLU A 1 70 ? 9.086 10.047 -1.476 1 84.31 70 GLU A C 1
ATOM 516 O O . GLU A 1 70 ? 7.965 9.773 -1.047 1 84.31 70 GLU A O 1
ATOM 521 N N . ALA A 1 71 ? 9.398 10.859 -2.463 1 83.31 71 ALA A N 1
ATOM 522 C CA . ALA A 1 71 ? 8.312 11.539 -3.158 1 83.31 71 ALA A CA 1
ATOM 523 C C . ALA A 1 71 ? 7.297 10.531 -3.703 1 83.31 71 ALA A C 1
ATOM 525 O O . ALA A 1 71 ? 7.676 9.5 -4.262 1 83.31 71 ALA A O 1
ATOM 526 N N . GLY A 1 72 ? 5.996 10.781 -3.443 1 81.75 72 GLY A N 1
ATOM 527 C CA . GLY A 1 72 ? 4.93 9.992 -4.039 1 81.75 72 GLY A CA 1
ATOM 528 C C . GLY A 1 72 ? 4.516 8.805 -3.186 1 81.75 72 GLY A C 1
ATOM 529 O O . GLY A 1 72 ? 3.551 8.109 -3.508 1 81.75 72 GLY A O 1
ATOM 530 N N . GLU A 1 73 ? 5.129 8.578 -2.068 1 82.12 73 GLU A N 1
ATOM 531 C CA . GLU A 1 73 ? 4.746 7.469 -1.202 1 82.12 73 GLU A CA 1
ATOM 532 C C . GLU A 1 73 ? 3.475 7.789 -0.421 1 82.12 73 GLU A C 1
ATOM 534 O O . GLU A 1 73 ? 3.137 8.961 -0.23 1 82.12 73 GLU A O 1
ATOM 539 N N . ARG A 1 74 ? 2.779 6.707 -0.134 1 85.38 74 ARG A N 1
ATOM 540 C CA . ARG A 1 74 ? 1.568 6.832 0.672 1 85.38 74 ARG A CA 1
ATOM 541 C C . ARG A 1 74 ? 1.722 6.109 2.006 1 85.38 74 ARG A C 1
ATOM 543 O O . ARG A 1 74 ? 2.125 4.945 2.043 1 85.38 74 ARG A O 1
ATOM 550 N N . ILE A 1 75 ? 1.448 6.883 3.025 1 89.94 75 ILE A N 1
ATOM 551 C CA . ILE A 1 75 ? 1.368 6.266 4.344 1 89.94 75 ILE A CA 1
ATOM 552 C C . ILE A 1 75 ? -0.054 5.773 4.598 1 89.94 75 ILE A C 1
ATOM 554 O O . ILE A 1 75 ? -1.005 6.559 4.566 1 89.94 75 ILE A O 1
ATOM 558 N N . GLU A 1 76 ? -0.126 4.535 4.887 1 87.38 76 GLU A N 1
ATOM 559 C CA . GLU A 1 76 ? -1.392 3.945 5.309 1 87.38 76 GLU A CA 1
ATOM 560 C C . GLU A 1 76 ? -1.404 3.684 6.812 1 87.38 76 GLU A C 1
ATOM 562 O O . GLU A 1 76 ? -0.541 2.973 7.332 1 87.38 76 GLU A O 1
ATOM 567 N N . ILE A 1 77 ? -2.342 4.301 7.547 1 89.06 77 ILE A N 1
ATOM 568 C CA . ILE A 1 77 ? -2.508 4.039 8.977 1 89.06 77 ILE A CA 1
ATOM 569 C C . ILE A 1 77 ? -3.457 2.863 9.172 1 89.06 77 ILE A C 1
ATOM 571 O O . ILE A 1 77 ? -4.594 2.883 8.695 1 89.06 77 ILE A O 1
ATOM 575 N N . TYR A 1 78 ? -2.918 1.943 9.891 1 82.06 78 TYR A N 1
ATOM 576 C CA . TYR A 1 78 ? -3.705 0.731 10.094 1 82.06 78 TYR A CA 1
ATOM 577 C C . TYR A 1 78 ? -4.566 0.84 11.344 1 82.06 78 TYR A C 1
ATOM 579 O O . TYR A 1 78 ? -4.152 1.428 12.344 1 82.06 78 TYR A O 1
ATOM 587 N N . ARG A 1 79 ? -5.828 0.314 11.156 1 72.5 79 ARG A N 1
ATOM 588 C CA . ARG A 1 79 ? -6.652 0.173 12.352 1 72.5 79 ARG A CA 1
ATOM 589 C C . ARG A 1 79 ? -6.145 -0.96 13.234 1 72.5 79 ARG A C 1
ATOM 591 O O . ARG A 1 79 ? -5.773 -2.023 12.734 1 72.5 79 ARG A O 1
ATOM 598 N N . LEU A 1 80 ? -5.734 -0.547 14.422 1 58.72 80 LEU A N 1
ATOM 599 C CA . LEU A 1 80 ? -5.398 -1.637 15.328 1 58.72 80 LEU A CA 1
ATOM 600 C C . LEU A 1 80 ? -6.531 -2.658 15.39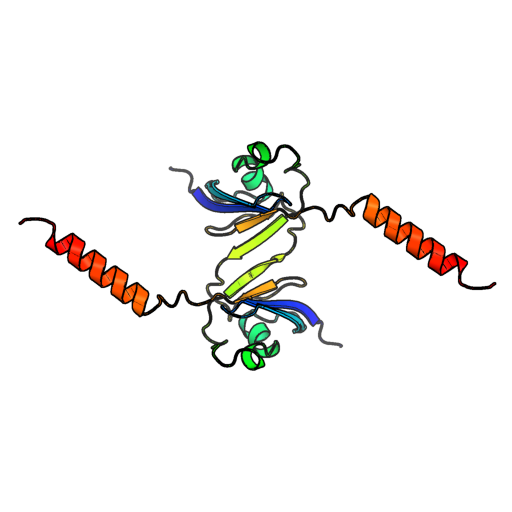1 1 58.72 80 LEU A C 1
ATOM 602 O O . LEU A 1 80 ? -7.707 -2.293 15.367 1 58.72 80 LEU A O 1
ATOM 606 N N . LEU A 1 81 ? -6.246 -3.709 14.82 1 47.56 81 LEU A N 1
ATOM 607 C CA . LEU A 1 81 ? -7.242 -4.766 14.977 1 47.56 81 LEU A CA 1
ATOM 608 C C . LEU A 1 81 ? -7.852 -4.738 16.375 1 47.56 81 LEU A C 1
ATOM 610 O O . LEU A 1 81 ? -7.172 -5.031 17.359 1 47.56 81 LEU A O 1
ATOM 614 N N . VAL A 1 82 ? -8.289 -3.742 16.797 1 45 82 VAL A N 1
ATOM 615 C CA . VAL A 1 82 ? -8.891 -3.846 18.125 1 45 82 VAL A CA 1
ATOM 616 C C . VAL A 1 82 ? -9.906 -4.992 18.141 1 45 82 VAL A C 1
ATOM 618 O O . VAL A 1 82 ? -10.867 -4.988 17.375 1 45 82 VAL A O 1
ATOM 621 N N . ALA A 1 83 ? -9.531 -6.141 18.344 1 44.53 83 ALA A N 1
ATOM 622 C CA . ALA A 1 83 ? -10.5 -7.188 18.641 1 44.53 83 ALA A CA 1
ATOM 623 C C . ALA A 1 83 ? -11.711 -6.617 19.375 1 44.53 83 ALA A C 1
ATOM 625 O O . ALA A 1 83 ? -11.562 -5.836 20.328 1 44.53 83 ALA A O 1
ATOM 626 N N . ASP A 1 84 ? -12.727 -6.348 18.641 1 48.97 84 ASP A N 1
ATOM 627 C CA . ASP A 1 84 ? -13.953 -6.039 19.375 1 48.97 84 ASP A CA 1
ATOM 628 C C . ASP A 1 84 ? -13.953 -6.727 20.734 1 48.97 84 ASP A C 1
ATOM 630 O O . ASP A 1 84 ? -13.867 -7.953 20.828 1 48.97 84 ASP A O 1
ATOM 634 N N . PRO A 1 85 ? -13.75 -6.086 21.688 1 53.84 85 PRO A N 1
ATOM 635 C CA . PRO A 1 85 ? -13.828 -6.754 22.984 1 53.84 85 PRO A CA 1
ATOM 636 C C . PRO A 1 85 ? -14.922 -7.82 23.031 1 53.84 85 PRO A C 1
ATOM 638 O O . PRO A 1 85 ? -14.742 -8.867 23.656 1 53.84 85 PRO A O 1
ATOM 641 N N . MET A 1 86 ? -15.914 -7.434 22.422 1 57.59 86 MET A N 1
ATOM 642 C CA . MET A 1 86 ? -17 -8.414 22.375 1 57.59 86 MET A CA 1
ATOM 643 C C . MET A 1 86 ? -16.609 -9.609 21.516 1 57.59 86 MET A C 1
ATOM 645 O O . MET A 1 86 ? -16.875 -10.758 21.875 1 57.59 86 MET A O 1
ATOM 649 N N . GLU A 1 87 ? -15.914 -9.344 20.578 1 56.62 87 GLU A N 1
ATOM 650 C CA . GLU A 1 87 ? -15.492 -10.438 19.703 1 56.62 87 GLU A CA 1
ATOM 651 C C . GLU A 1 87 ? -14.32 -11.203 20.328 1 56.62 87 GLU A C 1
ATOM 653 O O . GLU A 1 87 ? -14.273 -12.438 20.25 1 56.62 87 GLU A O 1
ATOM 658 N N . ILE A 1 88 ? -13.469 -10.57 20.891 1 56.38 88 ILE A N 1
ATOM 659 C CA . ILE A 1 88 ? -12.406 -11.203 21.656 1 56.38 88 ILE A CA 1
ATOM 660 C C . ILE A 1 88 ? -13 -12 22.797 1 56.38 88 ILE A C 1
ATOM 662 O O . ILE A 1 88 ? -12.562 -13.125 23.078 1 56.38 88 ILE A O 1
ATOM 666 N N . ARG A 1 89 ? -13.914 -11.469 23.328 1 60.88 89 ARG A N 1
ATOM 667 C CA . ARG A 1 89 ? -14.656 -12.18 24.375 1 60.88 89 ARG A CA 1
ATOM 668 C C . ARG A 1 89 ? -15.398 -13.375 23.781 1 60.88 89 ARG A C 1
ATOM 670 O O . ARG A 1 89 ? -15.422 -14.453 24.375 1 60.88 89 ARG A O 1
ATOM 677 N N . ARG A 1 90 ? -16.016 -13.203 22.734 1 61.75 90 ARG A N 1
ATOM 678 C CA . ARG A 1 90 ? -16.719 -14.281 22.062 1 61.75 90 ARG A CA 1
ATOM 679 C C . ARG A 1 90 ? -15.758 -15.383 21.625 1 61.75 90 ARG A C 1
ATOM 681 O O . ARG A 1 90 ? -16.031 -16.578 21.828 1 61.75 90 ARG A O 1
ATOM 688 N N . LEU A 1 91 ? -14.68 -15.008 21.188 1 61.34 91 LEU A N 1
ATOM 689 C CA . LEU A 1 91 ? -13.664 -15.961 20.766 1 61.34 91 LEU A CA 1
ATOM 690 C C . LEU A 1 91 ? -13.031 -16.656 21.969 1 61.34 91 LEU A C 1
ATOM 692 O O . LEU A 1 91 ? -12.773 -17.859 21.922 1 61.34 91 LEU A O 1
ATOM 696 N N . ARG A 1 92 ? -12.883 -15.891 22.938 1 62.75 92 ARG A N 1
ATOM 697 C CA . ARG A 1 92 ? -12.406 -16.5 24.172 1 62.75 92 ARG A CA 1
ATOM 698 C C . ARG A 1 92 ? -13.445 -17.469 24.75 1 62.75 92 ARG A C 1
ATOM 700 O O . ARG A 1 92 ? -13.102 -18.562 25.203 1 62.75 92 ARG A O 1
ATOM 707 N N . ALA A 1 93 ? -14.688 -17 24.719 1 66.25 93 ALA A N 1
ATOM 708 C CA . ALA A 1 93 ? -15.781 -17.859 25.172 1 66.25 93 ALA A CA 1
ATOM 709 C C . ALA A 1 93 ? -15.906 -19.094 24.297 1 66.25 93 ALA A C 1
ATOM 711 O O . ALA A 1 93 ? -16.109 -20.203 24.797 1 66.25 93 ALA A O 1
ATOM 712 N N . ALA A 1 94 ? -15.742 -19 23.062 1 61.25 94 ALA A N 1
ATOM 713 C CA . ALA A 1 94 ? -15.797 -20.109 22.125 1 61.25 94 ALA A CA 1
ATOM 714 C C . ALA A 1 94 ? -14.617 -21.062 22.312 1 61.25 94 ALA A C 1
ATOM 716 O O . ALA A 1 94 ? -14.781 -22.281 22.312 1 61.25 94 ALA A O 1
ATOM 717 N N . ARG A 1 95 ? -13.516 -20.422 22.516 1 62.03 95 ARG A N 1
ATOM 718 C CA . ARG A 1 95 ? -12.328 -21.219 22.781 1 62.03 95 ARG A CA 1
ATOM 719 C C . ARG A 1 95 ? -12.453 -21.984 24.094 1 62.03 95 ARG A C 1
ATOM 721 O O . ARG A 1 95 ? -12.008 -23.125 24.203 1 62.03 95 ARG A O 1
ATOM 728 N N . ALA A 1 96 ? -13.102 -21.312 25.016 1 65.88 96 ALA A N 1
ATOM 729 C CA . ALA A 1 96 ? -13.352 -21.922 26.312 1 65.88 96 ALA A CA 1
ATOM 730 C C . ALA A 1 96 ? -14.344 -23.062 26.203 1 65.88 96 ALA A C 1
ATOM 732 O O . ALA A 1 96 ? -14.203 -24.094 26.875 1 65.88 96 ALA A O 1
ATOM 733 N N . ARG A 1 97 ? -15.312 -22.859 25.359 1 60.16 97 ARG A N 1
ATOM 734 C CA . ARG A 1 97 ? -16.312 -23.891 25.125 1 60.16 97 ARG A CA 1
ATOM 735 C C . ARG A 1 97 ? -15.711 -25.078 24.391 1 60.16 97 ARG A C 1
ATOM 737 O O . ARG A 1 97 ? -16.062 -26.234 24.656 1 60.16 97 ARG A O 1
ATOM 744 N N . GLU A 1 98 ? -14.867 -24.797 23.438 1 60.69 98 GLU A N 1
ATOM 745 C CA . GLU A 1 98 ? -14.195 -25.859 22.719 1 60.69 98 GLU A CA 1
ATOM 746 C C . GLU A 1 98 ? -13.273 -26.656 23.641 1 60.69 98 GLU A C 1
ATOM 748 O O . GLU A 1 98 ? -13.156 -27.875 23.516 1 60.69 98 GLU A O 1
ATOM 753 N N . LYS A 1 99 ? -12.664 -25.969 24.531 1 60.19 99 LYS A N 1
ATOM 754 C CA . LYS A 1 99 ? -11.828 -26.688 25.484 1 60.19 99 LYS A CA 1
ATOM 755 C C . LYS A 1 99 ? -12.672 -27.5 26.453 1 60.19 99 LYS A C 1
ATOM 757 O O . LYS A 1 99 ? -12.211 -28.516 27 1 60.19 99 LYS A O 1
ATOM 762 N N . ARG A 1 100 ? -13.82 -27.031 26.859 1 60.66 100 ARG A N 1
ATOM 763 C CA . ARG A 1 100 ? -14.688 -27.75 27.781 1 60.66 100 ARG A CA 1
ATOM 764 C C . ARG A 1 100 ? -15.367 -28.922 27.094 1 60.66 100 ARG A C 1
ATOM 766 O O . ARG A 1 100 ? -15.852 -29.844 27.766 1 60.66 100 ARG A O 1
ATOM 773 N N . GLY A 1 101 ? -15.469 -28.797 25.781 1 55.53 101 GLY A N 1
ATOM 774 C CA . GLY A 1 101 ? -16.062 -29.922 25.078 1 55.53 101 GLY A CA 1
ATOM 775 C C . GLY A 1 101 ? -15.094 -31.047 24.828 1 55.53 101 GLY A C 1
ATOM 776 O O . GLY A 1 101 ? -15.414 -32.031 24.125 1 55.53 101 GLY A O 1
ATOM 777 N N . LEU A 1 102 ? -13.859 -30.812 25.016 1 52.12 102 LEU A N 1
ATOM 778 C CA . LEU A 1 102 ? -13.023 -32 24.969 1 52.12 102 LEU A CA 1
ATOM 779 C C . LEU A 1 102 ? -13.227 -32.875 26.203 1 52.12 102 LEU A C 1
ATOM 781 O O . LEU A 1 102 ? -13.07 -32.406 27.328 1 52.12 102 LEU A O 1
ATOM 785 N N . PRO A 1 103 ? -14.023 -33.938 26.156 1 54.06 103 PRO A N 1
ATOM 786 C CA . PRO A 1 103 ? -14.109 -34.875 27.281 1 54.06 103 PRO A CA 1
ATOM 787 C C . PRO A 1 103 ? -12.742 -35.219 27.875 1 54.06 103 PRO A C 1
ATOM 789 O O . PRO A 1 103 ? -11.75 -35.312 27.141 1 54.06 103 PRO A O 1
ATOM 792 N N . GLY A 1 104 ? -12.398 -34.812 29.016 1 36.59 104 GLY A N 1
ATOM 793 C CA . GLY A 1 104 ? -11.383 -35.656 29.672 1 36.59 104 GLY A CA 1
ATOM 794 C C . GLY A 1 104 ? -11.766 -37.125 29.734 1 36.59 104 GLY A C 1
ATOM 795 O O . GLY A 1 104 ? -12.953 -37.469 29.75 1 36.59 104 GLY A O 1
ATOM 796 N N . MET B 1 1 ? 17.641 28.875 0.499 1 43.19 1 MET B N 1
ATOM 797 C CA . MET B 1 1 ? 17.453 27.781 -0.457 1 43.19 1 MET B CA 1
ATOM 798 C C . MET B 1 1 ? 16.156 27.031 -0.194 1 43.19 1 MET B C 1
ATOM 800 O O . MET B 1 1 ? 15.773 26.812 0.96 1 43.19 1 MET B O 1
ATOM 804 N N . ALA B 1 2 ? 15.078 27.125 -0.869 1 53.78 2 ALA B N 1
ATOM 805 C CA . ALA B 1 2 ? 13.758 26.578 -0.565 1 53.78 2 ALA B CA 1
ATOM 806 C C . ALA B 1 2 ? 13.852 25.109 -0.181 1 53.78 2 ALA B C 1
ATOM 808 O O . ALA B 1 2 ? 14.484 24.312 -0.877 1 53.78 2 ALA B O 1
ATOM 809 N N . ASP B 1 3 ? 13.789 24.734 1.067 1 70.31 3 ASP B N 1
ATOM 810 C CA . ASP B 1 3 ? 13.969 23.375 1.581 1 70.31 3 ASP B CA 1
ATOM 811 C C . ASP B 1 3 ? 13.117 22.375 0.799 1 70.31 3 ASP B C 1
ATOM 813 O O . ASP B 1 3 ? 11.93 22.594 0.589 1 70.31 3 ASP B O 1
ATOM 817 N N . ALA B 1 4 ? 13.828 21.672 0.027 1 90.62 4 ALA B N 1
ATOM 818 C CA . ALA B 1 4 ? 13.195 20.719 -0.886 1 90.62 4 ALA B CA 1
ATOM 819 C C . ALA B 1 4 ? 12.133 19.891 -0.166 1 90.62 4 ALA B C 1
ATOM 821 O O . ALA B 1 4 ? 12.297 19.547 1.008 1 90.62 4 ALA B O 1
ATOM 822 N N . SER B 1 5 ? 10.938 20.062 -0.677 1 96.25 5 SER B N 1
ATOM 823 C CA . SER B 1 5 ? 9.844 19.266 -0.138 1 96.25 5 SER B CA 1
ATOM 824 C C . SER B 1 5 ? 9.43 18.156 -1.108 1 96.25 5 SER B C 1
ATOM 826 O O . SER B 1 5 ? 9.75 18.219 -2.297 1 96.25 5 SER B O 1
ATOM 828 N N . ILE B 1 6 ? 8.914 17.172 -0.51 1 92.56 6 ILE B N 1
ATOM 829 C CA . ILE B 1 6 ? 8.281 16.109 -1.301 1 92.56 6 ILE B CA 1
ATOM 830 C C . ILE B 1 6 ? 6.801 16.031 -0.946 1 92.56 6 ILE B C 1
ATOM 832 O O . ILE B 1 6 ? 6.398 16.375 0.164 1 92.56 6 ILE B O 1
ATOM 836 N N . GLN B 1 7 ? 6.105 15.594 -1.955 1 92.75 7 GLN B N 1
ATOM 837 C CA . GLN B 1 7 ? 4.68 15.359 -1.742 1 92.75 7 GLN B CA 1
ATOM 838 C C . GLN B 1 7 ? 4.398 13.883 -1.458 1 92.75 7 GLN B C 1
ATOM 840 O O . GLN B 1 7 ? 4.914 13.008 -2.152 1 92.75 7 GLN B O 1
ATOM 845 N N . ILE B 1 8 ? 3.635 13.688 -0.351 1 90.94 8 ILE B N 1
ATOM 846 C CA . ILE B 1 8 ? 3.219 12.336 0.009 1 90.94 8 ILE B CA 1
ATOM 847 C C . ILE B 1 8 ? 1.715 12.312 0.28 1 90.94 8 ILE B C 1
ATOM 849 O O . ILE B 1 8 ? 1.044 13.344 0.172 1 90.94 8 ILE B O 1
ATOM 853 N N . GLU B 1 9 ? 1.247 11.07 0.516 1 90.25 9 GLU B N 1
ATOM 854 C CA . GLU B 1 9 ? -0.146 10.922 0.926 1 90.25 9 GLU B CA 1
ATOM 855 C C . GLU B 1 9 ? -0.256 10.172 2.25 1 90.25 9 GLU B C 1
ATOM 857 O O . GLU B 1 9 ? 0.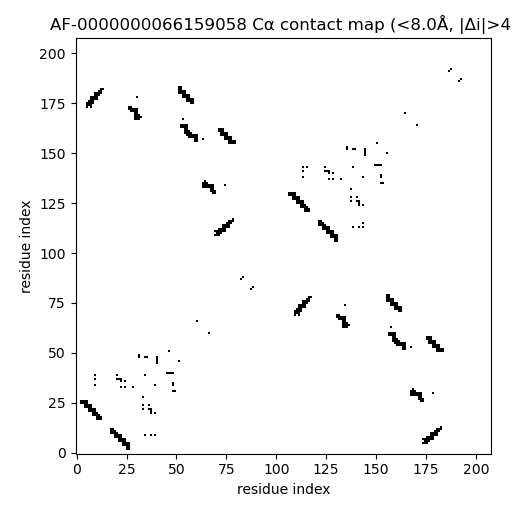575 9.312 2.553 1 90.25 9 GLU B O 1
ATOM 862 N N . VAL B 1 10 ? -1.218 10.57 3.049 1 93 10 VAL B N 1
ATOM 863 C CA . VAL B 1 10 ? -1.577 9.883 4.285 1 93 10 VAL B CA 1
ATOM 864 C C . VAL B 1 10 ? -3.039 9.445 4.227 1 93 10 VAL B C 1
ATOM 866 O O . VAL B 1 10 ? -3.922 10.242 3.912 1 93 10 VAL B O 1
ATOM 869 N N . VAL B 1 11 ? -3.217 8.219 4.566 1 89.12 11 VAL B N 1
ATOM 870 C CA . VAL B 1 11 ? -4.578 7.695 4.484 1 89.12 11 VAL B CA 1
ATOM 871 C C . VAL B 1 11 ? -4.938 6.988 5.789 1 89.12 11 VAL B C 1
ATOM 873 O O . VAL B 1 11 ? -4.109 6.285 6.371 1 89.12 11 VAL B O 1
ATOM 876 N N . TYR B 1 12 ? -6.207 7.188 6.219 1 88 12 TYR B N 1
ATOM 877 C CA . TYR B 1 12 ? -6.812 6.422 7.305 1 88 12 TYR B CA 1
ATOM 878 C C . TYR B 1 12 ? -8.266 6.102 6.996 1 88 12 TYR B C 1
ATOM 880 O O . TYR B 1 12 ? -9.047 6.992 6.66 1 88 12 TYR B O 1
ATOM 888 N N . ALA B 1 13 ? -8.477 4.926 7.09 1 78.94 13 ALA B N 1
ATOM 889 C CA . ALA B 1 13 ? -9.844 4.441 6.895 1 78.94 13 ALA B CA 1
ATOM 890 C C . ALA B 1 13 ? -10.43 3.934 8.203 1 78.94 13 ALA B C 1
ATOM 892 O O . ALA B 1 13 ? -10.156 2.809 8.625 1 78.94 13 ALA B O 1
ATOM 893 N N . SER B 1 14 ? -11.234 4.809 8.75 1 75.38 14 SER B N 1
ATOM 894 C CA . SER B 1 14 ? -11.977 4.352 9.922 1 75.38 14 SER B CA 1
ATOM 895 C C . SER B 1 14 ? -13.156 3.469 9.516 1 75.38 14 SER B C 1
ATOM 897 O O . SER B 1 14 ? -13.344 3.172 8.336 1 75.38 14 SER B O 1
ATOM 899 N N . VAL B 1 15 ? -13.945 2.945 10.539 1 65.56 15 VAL B N 1
ATOM 900 C CA . VAL B 1 15 ? -15.117 2.121 10.273 1 65.56 15 VAL B CA 1
ATOM 901 C C . VAL B 1 15 ? -16.172 2.949 9.555 1 65.56 15 VAL B C 1
ATOM 903 O O . VAL B 1 15 ? -16.922 2.428 8.711 1 65.56 15 VAL B O 1
ATOM 906 N N . GLN B 1 16 ? -16.109 4.23 9.719 1 69.56 16 GLN B N 1
ATOM 907 C CA . GLN B 1 16 ? -17.219 5.051 9.234 1 69.56 16 GLN B CA 1
ATOM 908 C C . GLN B 1 16 ? -16.797 5.875 8.023 1 69.56 16 GLN B C 1
ATOM 910 O O . GLN B 1 16 ? -17.641 6.285 7.219 1 69.56 16 GLN B O 1
ATOM 915 N N . ARG B 1 17 ? -15.484 6.113 7.969 1 79.31 17 ARG B N 1
ATOM 916 C CA . ARG B 1 17 ? -15.094 7.031 6.902 1 79.31 17 ARG B CA 1
ATOM 917 C C . ARG B 1 17 ? -13.617 6.879 6.566 1 79.31 17 ARG B C 1
ATOM 919 O O . ARG B 1 17 ? -12.812 6.512 7.43 1 79.31 17 ARG B O 1
ATOM 926 N N . GLN B 1 18 ? -13.344 7.141 5.352 1 80.44 18 GLN B N 1
ATOM 927 C CA . GLN B 1 18 ? -11.969 7.148 4.855 1 80.44 18 GLN B CA 1
ATOM 928 C C . GLN B 1 18 ? -11.508 8.57 4.531 1 80.44 18 GLN B C 1
ATOM 930 O O . GLN B 1 18 ? -12.266 9.359 3.963 1 80.44 18 GLN B O 1
ATOM 935 N N . VAL B 1 19 ? -10.258 8.914 4.984 1 88.25 19 VAL B N 1
ATOM 936 C CA . VAL B 1 19 ? -9.664 10.211 4.652 1 88.25 19 VAL B CA 1
ATOM 937 C C . VAL B 1 19 ? -8.289 9.992 4.008 1 88.25 19 VAL B C 1
ATOM 939 O O . VAL B 1 19 ? -7.484 9.203 4.504 1 88.25 19 VAL B O 1
ATOM 942 N N . LEU B 1 20 ? -8.062 10.617 2.898 1 87.31 20 LEU B N 1
ATOM 943 C CA . LEU B 1 20 ? -6.773 10.711 2.232 1 87.31 20 LEU B CA 1
ATOM 944 C C . LEU B 1 20 ? -6.289 12.156 2.195 1 87.31 20 LEU B C 1
ATOM 946 O O . LEU B 1 20 ? -7.012 13.047 1.738 1 87.31 20 LEU B O 1
ATOM 950 N N . LYS B 1 21 ? -5.141 12.344 2.707 1 92.81 21 LYS B N 1
ATOM 951 C CA . LYS B 1 21 ? -4.559 13.68 2.703 1 92.81 21 LYS B CA 1
ATOM 952 C C . LYS B 1 21 ? -3.27 13.719 1.889 1 92.81 21 LYS B C 1
ATOM 954 O O . LYS B 1 21 ? -2.387 12.875 2.076 1 92.81 21 LYS B O 1
ATOM 959 N N . THR B 1 22 ? -3.217 14.672 0.996 1 92.31 22 THR B N 1
ATOM 960 C CA . THR B 1 22 ? -1.945 15.008 0.365 1 92.31 22 THR B CA 1
ATOM 961 C C . THR B 1 22 ? -1.177 16.031 1.203 1 92.31 22 THR B C 1
ATOM 963 O O . THR B 1 22 ? -1.723 17.062 1.581 1 92.31 22 THR B O 1
ATOM 966 N N . VAL B 1 23 ? 0.066 15.656 1.482 1 95.75 23 VAL B N 1
ATOM 967 C CA . VAL B 1 23 ? 0.841 16.469 2.412 1 95.75 23 VAL B CA 1
ATOM 968 C C . VAL B 1 23 ? 2.219 16.766 1.822 1 95.75 23 VAL B C 1
ATOM 970 O O . VAL B 1 23 ? 2.861 15.875 1.264 1 95.75 23 VAL B O 1
ATOM 973 N N . ASP B 1 24 ? 2.627 18.016 1.872 1 96.5 24 ASP B N 1
ATOM 974 C CA . ASP B 1 24 ? 4.008 18.391 1.58 1 96.5 24 ASP B CA 1
ATOM 975 C C . ASP B 1 24 ? 4.875 18.312 2.836 1 96.5 24 ASP B C 1
ATOM 977 O O . ASP B 1 24 ? 4.543 18.906 3.861 1 96.5 24 ASP B O 1
ATOM 981 N N . VAL B 1 25 ? 5.891 17.562 2.652 1 97.44 25 VAL B N 1
ATOM 982 C CA . VAL B 1 25 ? 6.793 17.453 3.795 1 97.44 25 VAL B CA 1
ATOM 983 C C . VAL B 1 25 ? 8.227 17.75 3.355 1 97.44 25 VAL B C 1
ATOM 985 O O . VAL B 1 25 ? 8.578 17.531 2.193 1 97.44 25 VAL B O 1
ATOM 988 N N . PRO B 1 26 ? 9.047 18.266 4.281 1 97.19 26 PRO B N 1
ATOM 989 C CA . PRO B 1 26 ? 10.453 18.438 3.914 1 97.19 26 PRO B CA 1
ATOM 990 C C . PRO B 1 26 ? 11.102 17.141 3.42 1 97.19 26 PRO B C 1
ATOM 992 O O . PRO B 1 26 ? 10.812 16.062 3.943 1 97.19 26 PRO B O 1
ATOM 995 N N . THR B 1 27 ? 11.922 17.297 2.432 1 95.75 27 THR B N 1
ATOM 996 C CA . THR B 1 27 ? 12.727 16.156 2.01 1 95.75 27 THR B CA 1
ATOM 997 C C . THR B 1 27 ? 13.508 15.586 3.189 1 95.75 27 THR B C 1
ATOM 999 O O . THR B 1 27 ? 14.055 16.328 4 1 95.75 27 THR B O 1
ATOM 1002 N N . GLY B 1 28 ? 13.539 14.266 3.359 1 95.44 28 GLY B N 1
ATOM 1003 C CA . GLY B 1 28 ? 14.234 13.633 4.469 1 95.44 28 GLY B CA 1
ATOM 1004 C C . GLY B 1 28 ? 13.336 13.359 5.66 1 95.44 28 GLY B C 1
ATOM 1005 O O . GLY B 1 28 ? 13.766 12.758 6.645 1 95.44 28 GLY B O 1
ATOM 1006 N N . SER B 1 29 ? 12.039 13.695 5.555 1 96.94 29 SER B N 1
ATOM 1007 C CA . SER B 1 29 ? 11.109 13.422 6.641 1 96.94 29 SER B CA 1
ATOM 1008 C C . SER B 1 29 ? 10.906 11.922 6.832 1 96.94 29 SER B C 1
ATOM 1010 O O . SER B 1 29 ? 10.852 11.164 5.855 1 96.94 29 SER B O 1
ATOM 1012 N N . SER B 1 30 ? 10.742 11.586 8.086 1 96.5 30 SER B N 1
ATOM 1013 C CA . SER B 1 30 ? 10.359 10.211 8.406 1 96.5 30 SER B CA 1
ATOM 1014 C C . SER B 1 30 ? 8.844 10.023 8.32 1 96.5 30 SER B C 1
ATOM 1016 O O . SER B 1 30 ? 8.094 11 8.258 1 96.5 30 SER B O 1
ATOM 1018 N N . VAL B 1 31 ? 8.516 8.82 8.383 1 94.81 31 VAL B N 1
ATOM 1019 C CA . VAL B 1 31 ? 7.098 8.469 8.406 1 94.81 31 VAL B CA 1
ATOM 1020 C C . VAL B 1 31 ? 6.418 9.148 9.594 1 94.81 31 VAL B C 1
ATOM 1022 O O . VAL B 1 31 ? 5.359 9.758 9.445 1 94.81 31 VAL B O 1
ATOM 1025 N N . ARG B 1 32 ? 7.023 9.039 10.727 1 96.56 32 ARG B N 1
ATOM 1026 C CA . ARG B 1 32 ? 6.438 9.625 11.93 1 96.56 32 ARG B CA 1
ATOM 1027 C C . ARG B 1 32 ? 6.309 11.133 11.797 1 96.56 32 ARG B C 1
ATOM 1029 O O . ARG B 1 32 ? 5.285 11.711 12.172 1 96.56 32 ARG B O 1
ATOM 1036 N N . GLN B 1 33 ? 7.348 11.742 11.312 1 97.12 33 GLN B N 1
ATOM 1037 C CA . GLN B 1 33 ? 7.305 13.188 11.102 1 97.12 33 GLN B CA 1
ATOM 1038 C C . GLN B 1 33 ? 6.18 13.57 10.148 1 97.12 33 GLN B C 1
ATOM 1040 O O . GLN B 1 33 ? 5.457 14.539 10.391 1 97.12 33 GLN B O 1
ATOM 1045 N N . ALA B 1 34 ? 6.043 12.82 9.125 1 97.56 34 ALA B N 1
ATOM 1046 C CA . ALA B 1 34 ? 5 13.086 8.133 1 97.56 34 ALA B CA 1
ATOM 1047 C C . ALA B 1 34 ? 3.611 12.938 8.742 1 97.56 34 ALA B C 1
ATOM 1049 O O . ALA B 1 34 ? 2.707 13.719 8.445 1 97.56 34 ALA B O 1
ATOM 1050 N N . LEU B 1 35 ? 3.463 11.953 9.523 1 97 35 LEU B N 1
ATOM 1051 C CA . LEU B 1 35 ? 2.189 11.773 10.211 1 97 35 LEU B CA 1
ATOM 1052 C C . LEU B 1 35 ? 1.845 13 11.047 1 97 35 LEU B C 1
ATOM 1054 O O . LEU B 1 35 ? 0.719 13.5 10.992 1 97 35 LEU B O 1
ATOM 1058 N N . ALA B 1 36 ? 2.779 13.422 11.781 1 96.56 36 ALA B N 1
ATOM 1059 C CA . ALA B 1 36 ? 2.561 14.594 12.633 1 96.56 36 ALA B CA 1
ATOM 1060 C C . ALA B 1 36 ? 2.199 15.82 11.805 1 96.56 36 ALA B C 1
ATOM 1062 O O . ALA B 1 36 ? 1.312 16.594 12.18 1 96.56 36 ALA B O 1
ATOM 1063 N N . LEU B 1 37 ? 2.783 15.945 10.688 1 97.12 37 LEU B N 1
ATOM 1064 C CA . LEU B 1 37 ? 2.574 17.109 9.828 1 97.12 37 LEU B CA 1
ATOM 1065 C C . LEU B 1 37 ? 1.239 17.016 9.102 1 97.12 37 LEU B C 1
ATOM 1067 O O . LEU B 1 37 ? 0.688 18.031 8.672 1 97.12 37 LEU B O 1
ATOM 1071 N N . SER B 1 38 ? 0.763 15.883 8.914 1 97.19 38 SER B N 1
ATOM 1072 C CA . SER B 1 38 ? -0.44 15.664 8.117 1 97.19 38 SER B CA 1
ATOM 1073 C C . SER B 1 38 ? -1.668 16.266 8.797 1 97.19 38 SER B C 1
ATOM 1075 O O . SER B 1 38 ? -2.629 16.656 8.133 1 97.19 38 SER B O 1
ATOM 1077 N N . GLY B 1 39 ? -1.699 16.188 10.125 1 96 39 GLY B N 1
ATOM 1078 C CA . GLY B 1 39 ? -2.855 16.656 10.883 1 96 39 GLY B CA 1
ATOM 1079 C C . GLY B 1 39 ? -4.035 15.695 10.805 1 96 39 GLY B C 1
ATOM 1080 O O . GLY B 1 39 ? -5.172 16.078 11.07 1 96 39 GLY B O 1
ATOM 1081 N N . ILE B 1 40 ? -3.781 14.586 10.383 1 95.56 40 ILE B N 1
ATOM 1082 C CA . ILE B 1 40 ? -4.852 13.609 10.219 1 95.56 40 ILE B CA 1
ATOM 1083 C C . ILE B 1 40 ? -5.547 13.375 11.555 1 95.56 40 ILE B C 1
ATOM 1085 O O . ILE B 1 40 ? -6.727 13.016 11.594 1 95.56 40 ILE B O 1
ATOM 1089 N N . ASP B 1 41 ? -4.906 13.586 12.672 1 94.06 41 ASP B N 1
ATOM 1090 C CA . ASP B 1 41 ? -5.48 13.391 14 1 94.06 41 ASP B CA 1
ATOM 1091 C C . ASP B 1 41 ? -6.543 14.445 14.297 1 94.06 41 ASP B C 1
ATOM 1093 O O . ASP B 1 41 ? -7.328 14.297 15.234 1 94.06 41 ASP B O 1
ATOM 1097 N N . LYS B 1 42 ? -6.547 15.5 13.57 1 95.06 42 LYS B N 1
ATOM 1098 C CA . LYS B 1 42 ? -7.633 16.469 13.695 1 95.06 42 LYS B CA 1
ATOM 1099 C C . LYS B 1 42 ? -8.953 15.875 13.211 1 95.06 42 LYS B C 1
ATOM 1101 O O . LYS B 1 42 ? -10.016 16.203 13.75 1 95.06 42 LYS B O 1
ATOM 1106 N N . GLU B 1 43 ? -8.875 15.055 12.227 1 91.88 43 GLU B N 1
ATOM 1107 C CA . GLU B 1 43 ? -10.055 14.383 11.688 1 91.88 43 GLU B CA 1
ATOM 1108 C C . GLU B 1 43 ? -10.414 13.156 12.516 1 91.88 43 GLU B C 1
ATOM 1110 O O . GLU B 1 43 ? -11.586 12.758 12.57 1 91.88 43 GLU B O 1
ATOM 1115 N N . PHE B 1 44 ? -9.43 12.586 13.031 1 92.69 44 PHE B N 1
ATOM 1116 C CA . PHE B 1 44 ? -9.586 11.391 13.844 1 92.69 44 PHE B CA 1
ATOM 1117 C C . PHE B 1 44 ? -8.891 11.547 15.188 1 92.69 44 PHE B C 1
ATOM 1119 O O . PHE B 1 44 ? -7.793 11.023 15.398 1 92.69 44 PHE B O 1
ATOM 1126 N N . PRO B 1 45 ? -9.539 12.148 16.062 1 92.69 45 PRO B N 1
ATOM 1127 C CA . PRO B 1 45 ? -8.898 12.445 17.344 1 92.69 45 PRO B CA 1
ATOM 1128 C C . PRO B 1 45 ? -8.539 11.188 18.125 1 92.69 45 PRO B C 1
ATOM 1130 O O . PRO B 1 45 ? -7.715 11.242 19.047 1 92.69 45 PRO B O 1
ATOM 1133 N N . GLU B 1 46 ? -9.062 10.086 17.797 1 88.31 46 GLU B N 1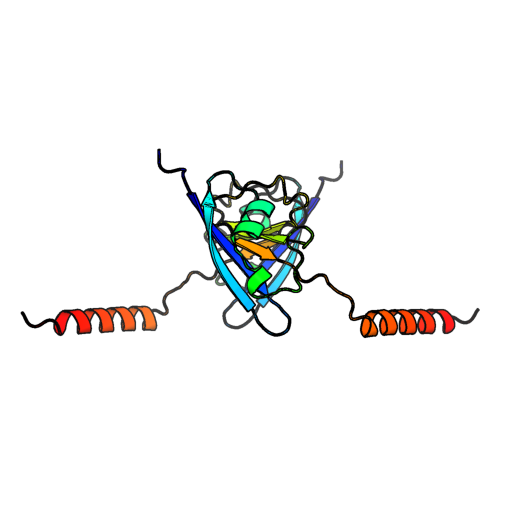
ATOM 1134 C CA . GLU B 1 46 ? -8.812 8.828 18.484 1 88.31 46 GLU B CA 1
ATOM 1135 C C . GLU B 1 46 ? -7.457 8.242 18.094 1 88.31 46 GLU B C 1
ATOM 1137 O O . GLU B 1 46 ? -6.953 7.34 18.766 1 88.31 46 GLU B O 1
ATOM 1142 N N . LEU B 1 47 ? -6.93 8.688 17.078 1 88.81 47 LEU B N 1
ATOM 1143 C CA . LEU B 1 47 ? -5.656 8.164 16.609 1 88.81 47 LEU B CA 1
ATOM 1144 C C . LEU B 1 47 ? -4.5 8.695 17.453 1 88.81 47 LEU B C 1
ATOM 1146 O O . LEU B 1 47 ? -4.43 9.898 17.734 1 88.81 47 LEU B O 1
ATOM 1150 N N . ASP B 1 48 ? -3.725 7.75 17.828 1 92.5 48 ASP B N 1
ATOM 1151 C CA . ASP B 1 48 ? -2.426 8.117 18.391 1 92.5 48 ASP B CA 1
ATOM 1152 C C . ASP B 1 48 ? -1.326 8.008 17.328 1 92.5 48 ASP B C 1
ATOM 1154 O O . ASP B 1 48 ? -0.776 6.926 17.109 1 92.5 48 ASP B O 1
ATOM 1158 N N . LEU B 1 49 ? -0.9 9.086 16.766 1 93.5 49 LEU B N 1
ATOM 1159 C CA . LEU B 1 49 ? 0.017 9.102 15.633 1 93.5 49 LEU B CA 1
ATOM 1160 C C . LEU B 1 49 ? 1.422 8.695 16.062 1 93.5 49 LEU B C 1
ATOM 1162 O O . LEU B 1 49 ? 2.262 8.359 15.227 1 93.5 49 LEU B O 1
ATOM 1166 N N . SER B 1 50 ? 1.703 8.727 17.344 1 92.25 50 SER B N 1
ATOM 1167 C CA . SER B 1 50 ? 3.023 8.344 17.828 1 92.25 50 SER B CA 1
ATOM 1168 C C . SER B 1 50 ? 3.148 6.828 17.953 1 92.25 50 SER B C 1
ATOM 1170 O O . SER B 1 50 ? 4.258 6.297 18.047 1 92.25 50 SER B O 1
ATOM 1172 N N . GLN B 1 51 ? 1.982 6.125 17.844 1 89 51 GLN B N 1
ATOM 1173 C CA . GLN B 1 51 ? 2.027 4.695 18.125 1 89 51 GLN B CA 1
ATOM 1174 C C . GLN B 1 51 ? 1.297 3.895 17.047 1 89 51 GLN B C 1
ATOM 1176 O O . GLN B 1 51 ? 1.444 2.674 16.969 1 89 51 GLN B O 1
ATOM 1181 N N . CYS B 1 52 ? 0.596 4.523 16.297 1 88.5 52 CYS B N 1
ATOM 1182 C CA . CYS B 1 52 ? -0.23 3.801 15.328 1 88.5 52 CYS B CA 1
ATOM 1183 C C . CYS B 1 52 ? 0.632 2.982 14.375 1 88.5 52 CYS B C 1
ATOM 1185 O O . CYS B 1 52 ? 1.741 3.391 14.023 1 88.5 52 CYS B O 1
ATOM 1187 N N . ALA B 1 53 ? 0.109 1.811 14.055 1 86 53 ALA B N 1
ATOM 1188 C CA . ALA B 1 53 ? 0.741 1.003 13.016 1 86 53 ALA B CA 1
ATOM 1189 C C . ALA B 1 53 ? 0.506 1.605 11.641 1 86 53 ALA B C 1
ATOM 1191 O O . ALA B 1 53 ? -0.585 2.102 11.344 1 86 53 ALA B O 1
ATOM 1192 N N . VAL B 1 54 ? 1.622 1.582 10.891 1 88.81 54 VAL B N 1
ATOM 1193 C CA . VAL B 1 54 ? 1.49 2.16 9.555 1 88.81 54 VAL B CA 1
ATOM 1194 C C . VAL B 1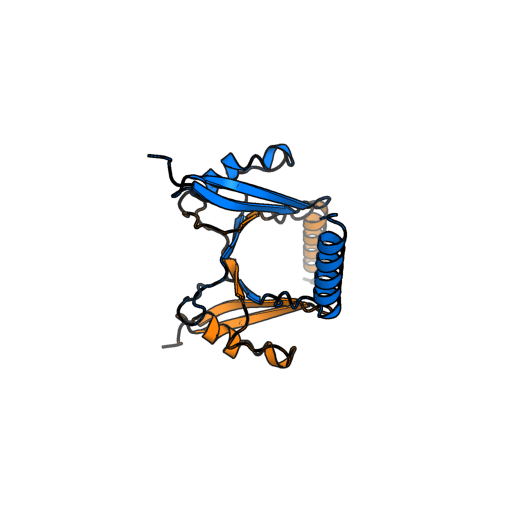 54 ? 2.188 1.268 8.531 1 88.81 54 VAL B C 1
ATOM 1196 O O . VAL B 1 54 ? 3.066 0.477 8.883 1 88.81 54 VAL B O 1
ATOM 1199 N N . GLY B 1 55 ? 1.713 1.419 7.324 1 85.81 55 GLY B N 1
ATOM 1200 C CA . GLY B 1 55 ? 2.371 0.851 6.156 1 85.81 55 GLY B CA 1
ATOM 1201 C C . GLY B 1 55 ? 2.629 1.867 5.062 1 85.81 55 GLY B C 1
ATOM 1202 O O . GLY B 1 55 ? 1.984 2.918 5.02 1 85.81 55 GLY B O 1
ATOM 1203 N N . ILE B 1 56 ? 3.688 1.643 4.379 1 82.81 56 ILE B N 1
ATOM 1204 C CA . ILE B 1 56 ? 3.973 2.492 3.227 1 82.81 56 ILE B CA 1
ATOM 1205 C C . ILE B 1 56 ? 3.506 1.801 1.946 1 82.81 56 ILE B C 1
ATOM 1207 O O . ILE B 1 56 ? 3.758 0.61 1.75 1 82.81 56 ILE B O 1
ATOM 1211 N N . PHE B 1 57 ? 2.408 2.533 1.456 1 68.81 57 PHE B N 1
ATOM 1212 C CA . PHE B 1 57 ? 1.908 2.127 0.148 1 68.81 57 PHE B CA 1
ATOM 1213 C C . PHE B 1 57 ? 2.445 3.043 -0.945 1 68.81 57 PHE B C 1
ATOM 1215 O O . PHE B 1 57 ? 2.605 4.246 -0.73 1 68.81 57 PHE B O 1
ATOM 1222 N N . GLY B 1 58 ? 2.824 2.598 -2.02 1 62.5 58 GLY B N 1
ATOM 1223 C CA . GLY B 1 58 ? 2.678 3.508 -3.143 1 62.5 58 GLY B CA 1
ATOM 1224 C C . GLY B 1 58 ? 3.857 3.471 -4.098 1 62.5 58 GLY B C 1
ATOM 1225 O O . GLY B 1 58 ? 3.732 3.857 -5.262 1 62.5 58 GLY B O 1
ATOM 1226 N N . LYS B 1 59 ? 5.184 3.482 -3.715 1 61.94 59 LYS B N 1
ATOM 1227 C CA . LYS B 1 59 ? 5.777 4.062 -4.918 1 61.94 59 LYS B CA 1
ATOM 1228 C C . LYS B 1 59 ? 5.648 3.111 -6.105 1 61.94 59 LYS B C 1
ATOM 1230 O O . LYS B 1 59 ? 5.859 1.905 -5.969 1 61.94 59 LYS B O 1
ATOM 1235 N N . VAL B 1 60 ? 4.855 3.705 -7.113 1 68.81 60 VAL B N 1
ATOM 1236 C CA . VAL B 1 60 ? 5.078 3.033 -8.391 1 68.81 60 VAL B CA 1
ATOM 1237 C C . VAL B 1 60 ? 6.523 2.553 -8.477 1 68.81 60 VAL B C 1
ATOM 1239 O O . VAL B 1 60 ? 7.457 3.318 -8.211 1 68.81 60 VAL B O 1
ATOM 1242 N N . VAL B 1 61 ? 6.594 1.283 -8.477 1 82.19 61 VAL B N 1
ATOM 1243 C CA . VAL B 1 61 ? 7.938 0.739 -8.664 1 82.19 61 VAL B CA 1
ATOM 1244 C C . VAL B 1 61 ? 8.445 1.091 -10.062 1 82.19 61 VAL B C 1
ATOM 1246 O O . VAL B 1 61 ? 7.926 0.596 -11.062 1 82.19 61 VAL B O 1
ATOM 1249 N N . THR B 1 62 ? 9.375 1.978 -10.078 1 81.62 62 THR B N 1
ATOM 1250 C CA . THR B 1 62 ? 9.883 2.486 -11.352 1 81.62 62 THR B CA 1
ATOM 1251 C C . THR B 1 62 ? 10.641 1.399 -12.109 1 81.62 62 THR B C 1
ATOM 1253 O O . THR B 1 62 ? 10.633 1.369 -13.336 1 81.62 62 THR B O 1
ATOM 1256 N N . 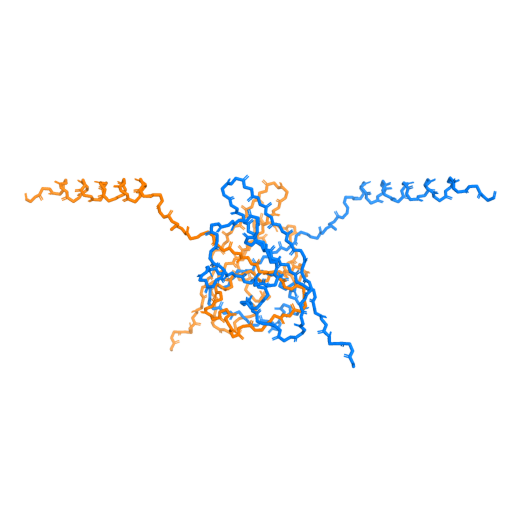ASP B 1 63 ? 11.312 0.562 -11.367 1 89.5 63 ASP B N 1
ATOM 1257 C CA . ASP B 1 63 ? 12.062 -0.532 -11.977 1 89.5 63 ASP B CA 1
ATOM 1258 C C . ASP B 1 63 ? 11.742 -1.862 -11.297 1 89.5 63 ASP B C 1
ATOM 1260 O O . ASP B 1 63 ? 12.516 -2.348 -10.469 1 89.5 63 ASP B O 1
ATOM 1264 N N . PRO B 1 64 ? 10.656 -2.49 -11.734 1 91.75 64 PRO B N 1
ATOM 1265 C CA . PRO B 1 64 ? 10.203 -3.729 -11.094 1 91.75 64 PRO B CA 1
ATOM 1266 C C . PRO B 1 64 ? 11.211 -4.867 -11.242 1 91.75 64 PRO B C 1
ATOM 1268 O O . PRO B 1 64 ? 11.203 -5.812 -10.445 1 91.75 64 PRO B O 1
ATOM 1271 N N . ALA B 1 65 ? 12.023 -4.805 -12.227 1 94.19 65 ALA B N 1
ATOM 1272 C CA . ALA B 1 65 ? 13 -5.863 -12.469 1 94.19 65 ALA B CA 1
ATOM 1273 C C . ALA B 1 65 ? 14.141 -5.789 -11.453 1 94.19 65 ALA B C 1
ATOM 1275 O O . ALA B 1 65 ? 14.773 -6.805 -11.141 1 94.19 65 ALA B O 1
ATOM 1276 N N . ALA B 1 66 ? 14.367 -4.633 -10.898 1 93.94 66 ALA B N 1
ATOM 1277 C CA . ALA B 1 66 ? 15.508 -4.43 -10.008 1 93.94 66 ALA B CA 1
ATOM 1278 C C . ALA B 1 66 ? 15.062 -4.395 -8.547 1 93.94 66 ALA B C 1
ATOM 1280 O O . ALA B 1 66 ? 15.859 -4.648 -7.645 1 93.94 66 ALA B O 1
ATOM 1281 N N . ARG B 1 67 ? 13.859 -4.066 -8.289 1 89.19 67 ARG B N 1
ATOM 1282 C CA . ARG B 1 67 ? 13.391 -3.877 -6.922 1 89.19 67 ARG B CA 1
ATOM 1283 C C . ARG B 1 67 ? 13.266 -5.211 -6.195 1 89.19 67 ARG B C 1
ATOM 1285 O O . ARG B 1 67 ? 12.375 -6.012 -6.5 1 89.19 67 ARG B O 1
ATOM 1292 N N . VAL B 1 68 ? 14.164 -5.34 -5.176 1 92.12 68 VAL B N 1
ATOM 1293 C CA . VAL B 1 68 ? 14.164 -6.582 -4.414 1 92.12 68 VAL B CA 1
ATOM 1294 C C . VAL B 1 68 ? 13.086 -6.531 -3.334 1 92.12 68 VAL B C 1
ATOM 1296 O O . VAL B 1 68 ? 12.914 -5.508 -2.666 1 92.12 68 VAL B O 1
ATOM 1299 N N . LEU B 1 69 ? 12.406 -7.664 -3.148 1 88.75 69 LEU B N 1
ATOM 1300 C CA . LEU B 1 69 ? 11.297 -7.77 -2.203 1 88.75 69 LEU B CA 1
ATOM 1301 C C . LEU B 1 69 ? 11.805 -8.156 -0.817 1 88.75 69 LEU B C 1
ATOM 1303 O O . LEU B 1 69 ? 12.852 -8.797 -0.689 1 88.75 69 LEU B O 1
ATOM 1307 N N . GLU B 1 70 ? 11.141 -7.699 0.189 1 84.44 70 GLU B N 1
ATOM 1308 C CA . GLU B 1 70 ? 11.32 -8.148 1.566 1 84.44 70 GLU B CA 1
ATOM 1309 C C . GLU B 1 70 ? 10.109 -8.938 2.053 1 84.44 70 GLU B C 1
ATOM 1311 O O . GLU B 1 70 ? 9.023 -8.82 1.495 1 84.44 70 GLU B O 1
ATOM 1316 N N . ALA B 1 71 ? 10.414 -9.719 3.066 1 83.38 71 ALA B N 1
ATOM 1317 C CA . ALA B 1 71 ? 9.352 -10.539 3.635 1 83.38 71 ALA B CA 1
ATOM 1318 C C . ALA B 1 71 ? 8.164 -9.68 4.051 1 83.38 71 ALA B C 1
ATOM 1320 O O . ALA B 1 71 ? 8.336 -8.617 4.648 1 83.38 71 ALA B O 1
ATOM 1321 N N . GLY B 1 72 ? 6.938 -10.094 3.645 1 81.69 72 GLY B N 1
ATOM 1322 C CA . GLY B 1 72 ? 5.715 -9.453 4.109 1 81.69 72 GLY B CA 1
ATOM 1323 C C . GLY B 1 72 ? 5.25 -8.32 3.213 1 81.69 72 GLY B C 1
ATOM 1324 O O . GLY B 1 72 ? 4.172 -7.762 3.418 1 81.69 72 GLY B O 1
ATOM 1325 N N . GLU B 1 73 ? 5.961 -8.008 2.166 1 82 73 GLU B N 1
ATOM 1326 C CA . GLU B 1 73 ? 5.535 -6.949 1.256 1 82 73 GLU B CA 1
ATOM 1327 C C . GLU B 1 73 ? 4.422 -7.43 0.334 1 82 73 GLU B C 1
ATOM 1329 O O . GLU B 1 73 ? 4.27 -8.633 0.109 1 82 73 GLU B O 1
ATOM 1334 N N . ARG B 1 74 ? 3.619 -6.434 -0.019 1 85.69 74 ARG B N 1
ATOM 1335 C CA . ARG B 1 74 ? 2.539 -6.711 -0.961 1 85.69 74 ARG B CA 1
ATOM 1336 C C . ARG B 1 74 ? 2.754 -5.961 -2.273 1 85.69 74 ARG B C 1
ATOM 1338 O O . ARG B 1 74 ? 3.006 -4.754 -2.273 1 85.69 74 ARG B O 1
ATOM 1345 N N . ILE B 1 75 ? 2.711 -6.754 -3.322 1 90 75 ILE B N 1
ATOM 1346 C CA . ILE B 1 75 ? 2.709 -6.141 -4.645 1 90 75 ILE B CA 1
ATOM 1347 C C . ILE B 1 75 ? 1.274 -5.832 -5.066 1 90 75 ILE B C 1
ATOM 1349 O O . ILE B 1 75 ? 0.433 -6.73 -5.137 1 90 75 ILE B O 1
ATOM 1353 N N . GLU B 1 76 ? 1.082 -4.617 -5.379 1 87.56 76 GLU B N 1
ATOM 1354 C CA . GLU B 1 76 ? -0.19 -4.188 -5.949 1 87.56 76 GLU B CA 1
ATOM 1355 C C . GLU B 1 76 ? -0.06 -3.922 -7.445 1 87.56 76 GLU B C 1
ATOM 1357 O O . GLU B 1 76 ? 0.764 -3.107 -7.867 1 87.56 76 GLU B O 1
ATOM 1362 N N . ILE B 1 77 ? -0.813 -4.664 -8.281 1 89.25 77 ILE B N 1
ATOM 1363 C CA . ILE B 1 77 ? -0.846 -4.41 -9.719 1 89.25 77 ILE B CA 1
ATOM 1364 C C . ILE B 1 77 ? -1.911 -3.365 -10.039 1 89.25 77 ILE B C 1
ATOM 1366 O O . ILE B 1 77 ? -3.082 -3.535 -9.688 1 89.25 77 ILE B O 1
ATOM 1370 N N . TYR B 1 78 ? -1.413 -2.379 -10.68 1 82.5 78 TYR B N 1
ATOM 1371 C CA . TYR B 1 78 ? -2.324 -1.277 -10.977 1 82.5 78 TYR B CA 1
ATOM 1372 C C . TYR B 1 78 ? -3.021 -1.492 -12.32 1 82.5 78 TYR B C 1
ATOM 1374 O O . TYR B 1 78 ? -2.424 -2.018 -13.258 1 82.5 78 TYR B O 1
ATOM 1382 N N . ARG B 1 79 ? -4.34 -1.127 -12.289 1 72.75 79 ARG B N 1
ATOM 1383 C CA . ARG B 1 79 ? -5.035 -1.083 -13.57 1 72.75 79 ARG B CA 1
ATOM 1384 C C . ARG B 1 79 ? -4.574 0.108 -14.398 1 72.75 79 ARG B C 1
ATOM 1386 O O . ARG B 1 79 ? -4.387 1.206 -13.875 1 72.75 79 ARG B O 1
ATOM 1393 N N . LEU B 1 80 ? -3.963 -0.241 -15.523 1 58.78 80 LEU B N 1
ATOM 1394 C CA . LEU B 1 80 ? -3.662 0.885 -16.406 1 58.78 80 LEU B CA 1
ATOM 1395 C C . LEU B 1 80 ? -4.895 1.765 -16.594 1 58.78 80 LEU B C 1
ATOM 1397 O O . LEU B 1 80 ? -6.016 1.26 -16.688 1 58.78 80 LEU B O 1
ATOM 1401 N N . LEU B 1 81 ? -4.801 2.85 -16.016 1 48.19 81 LEU B N 1
ATOM 1402 C CA . LEU B 1 81 ? -5.887 3.783 -16.281 1 48.19 81 LEU B CA 1
ATOM 1403 C C . LEU B 1 81 ? -6.344 3.676 -17.734 1 48.19 81 LEU B C 1
ATOM 1405 O O . LEU B 1 81 ? -5.609 4.059 -18.656 1 48.19 81 LEU B O 1
ATOM 1409 N N . VAL B 1 82 ? -6.555 2.641 -18.219 1 45.38 82 VAL B N 1
ATOM 1410 C CA . VAL B 1 82 ? -7.02 2.666 -19.594 1 45.38 82 VAL B CA 1
ATOM 1411 C C . VAL B 1 82 ? -8.195 3.629 -19.734 1 45.38 82 VAL B C 1
ATOM 1413 O O . VAL B 1 82 ? -9.227 3.455 -19.078 1 45.38 82 VAL B O 1
ATOM 1416 N N . ALA B 1 83 ? -7.996 4.84 -19.906 1 45 83 ALA B N 1
ATOM 1417 C CA . ALA B 1 83 ? -9.078 5.723 -20.312 1 45 83 ALA B CA 1
ATOM 1418 C C . ALA B 1 83 ? -10.094 4.98 -21.188 1 45 83 ALA B C 1
ATOM 1420 O O . ALA B 1 83 ? -9.719 4.238 -22.094 1 45 83 ALA B O 1
ATOM 1421 N N . ASP B 1 84 ? -11.156 4.551 -20.562 1 49.66 84 ASP B N 1
ATOM 1422 C CA . ASP B 1 84 ? -12.219 4.051 -21.438 1 49.66 84 ASP B CA 1
ATOM 1423 C C . ASP B 1 84 ? -12.164 4.719 -22.812 1 49.66 84 ASP B C 1
ATOM 1425 O O . ASP B 1 84 ? -12.25 5.945 -22.906 1 49.66 84 ASP B O 1
ATOM 1429 N N . PRO B 1 85 ? -11.75 4.094 -23.719 1 54.19 85 PRO B N 1
ATOM 1430 C CA . PRO B 1 85 ? -11.773 4.738 -25.031 1 54.19 85 PRO B CA 1
ATOM 1431 C C . PRO B 1 85 ? -12.992 5.637 -25.234 1 54.19 85 PRO B C 1
ATOM 1433 O O . PRO B 1 85 ? -12.883 6.695 -25.844 1 54.19 85 PRO B O 1
ATOM 1436 N N . MET B 1 86 ? -13.984 5.129 -24.734 1 57.59 86 MET B N 1
ATOM 1437 C CA . MET B 1 86 ? -15.188 5.945 -24.828 1 57.59 86 MET B CA 1
ATOM 1438 C C . MET B 1 86 ? -15.07 7.188 -23.938 1 57.59 86 MET B C 1
ATOM 1440 O O . MET B 1 86 ? -15.469 8.281 -24.344 1 57.59 86 MET B O 1
ATOM 1444 N N . GLU B 1 87 ? -14.469 7.023 -22.922 1 57.59 87 GLU B N 1
ATOM 1445 C CA . GLU B 1 87 ? -14.305 8.18 -22.047 1 57.59 87 GLU B CA 1
ATOM 1446 C C . GLU B 1 87 ? -13.188 9.094 -22.547 1 57.59 87 GLU B C 1
ATOM 1448 O O . GLU B 1 87 ? -13.32 10.32 -22.5 1 57.59 87 GLU B O 1
ATOM 1453 N N . ILE B 1 88 ? -12.203 8.578 -23 1 56.81 88 ILE B N 1
ATOM 1454 C CA 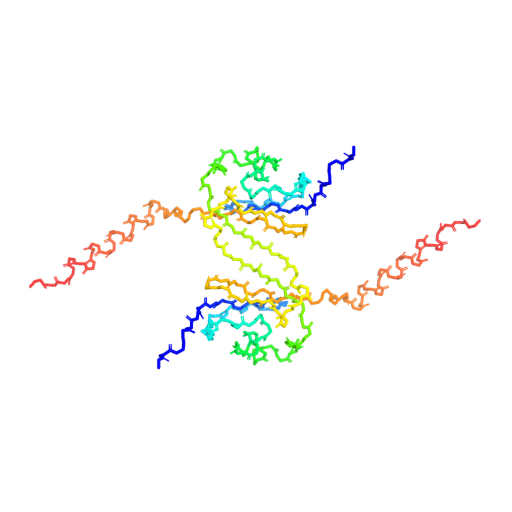. ILE B 1 88 ? -11.156 9.344 -23.656 1 56.81 88 ILE B CA 1
ATOM 1455 C C . ILE B 1 88 ? -11.727 10.047 -24.891 1 56.81 88 ILE B C 1
ATOM 1457 O O . ILE B 1 88 ? -11.414 11.211 -25.141 1 56.81 88 ILE B O 1
ATOM 1461 N N . ARG B 1 89 ? -12.5 9.383 -25.516 1 61.88 89 ARG B N 1
ATOM 1462 C CA . ARG B 1 89 ? -13.211 9.992 -26.625 1 61.88 89 ARG B CA 1
ATOM 1463 C C . ARG B 1 89 ? -14.172 11.07 -26.156 1 61.88 89 ARG B C 1
ATOM 1465 O O . ARG B 1 89 ? -14.281 12.133 -26.766 1 61.88 89 ARG B O 1
ATOM 1472 N N . ARG B 1 90 ? -14.859 10.82 -25.188 1 62 90 ARG B N 1
ATOM 1473 C CA . ARG B 1 90 ? -15.781 11.805 -24.625 1 62 90 ARG B CA 1
ATOM 1474 C C . ARG B 1 90 ? -15.031 13.031 -24.109 1 62 90 ARG B C 1
ATOM 1476 O O . ARG B 1 90 ? -15.445 14.164 -24.359 1 62 90 ARG B O 1
ATOM 1483 N N . LEU B 1 91 ? -13.969 12.812 -23.547 1 61.91 91 LEU B N 1
ATOM 1484 C CA . LEU B 1 91 ? -13.148 13.898 -23.031 1 61.91 91 LEU B CA 1
ATOM 1485 C C . LEU B 1 91 ? -12.484 14.664 -24.172 1 61.91 91 LEU B C 1
ATOM 1487 O O . LEU B 1 91 ? -12.406 15.898 -24.141 1 61.91 91 LEU B O 1
ATOM 1491 N N . ARG B 1 92 ? -12.125 13.922 -25.109 1 63.22 92 ARG B N 1
ATOM 1492 C CA . ARG B 1 92 ? -11.609 14.586 -26.297 1 63.22 92 ARG B CA 1
ATOM 1493 C C . ARG B 1 92 ? -12.703 15.391 -27 1 63.22 92 ARG B C 1
ATOM 1495 O O . ARG B 1 92 ? -12.461 16.516 -27.453 1 63.22 92 ARG B O 1
ATOM 1502 N N . ALA B 1 93 ? -13.859 14.75 -27.109 1 66.69 93 ALA B N 1
ATOM 1503 C CA . ALA B 1 93 ? -15 15.438 -27.703 1 66.69 93 ALA B CA 1
ATOM 1504 C C . ALA B 1 93 ? -15.391 16.656 -26.875 1 66.69 93 ALA B C 1
ATOM 1506 O O . ALA B 1 93 ? -15.703 17.719 -27.422 1 66.69 93 ALA B O 1
ATOM 1507 N N . ALA B 1 94 ? -15.328 16.609 -25.625 1 61.88 94 ALA B N 1
ATOM 1508 C CA . ALA B 1 94 ? -15.641 17.719 -24.734 1 61.88 94 ALA B CA 1
ATOM 1509 C C . ALA B 1 94 ? -14.586 18.812 -24.828 1 61.88 94 ALA B C 1
ATOM 1511 O O . ALA B 1 94 ? -14.922 20 -24.875 1 61.88 94 ALA B O 1
ATOM 1512 N N . ARG B 1 95 ? -13.398 18.328 -24.891 1 62.31 95 ARG B N 1
ATOM 1513 C CA . ARG B 1 95 ? -12.305 19.297 -25.047 1 62.31 95 ARG B CA 1
ATOM 1514 C C . ARG B 1 95 ? -12.391 20 -26.391 1 62.31 95 ARG B C 1
ATOM 1516 O O . ARG B 1 95 ? -12.094 21.188 -26.5 1 62.31 95 ARG B O 1
ATOM 1523 N N . ALA B 1 96 ? -12.836 19.219 -27.359 1 66 96 ALA B N 1
ATOM 1524 C CA . ALA B 1 96 ? -13.031 19.766 -28.703 1 66 96 ALA B CA 1
ATOM 1525 C C . ALA B 1 96 ? -14.18 20.766 -28.719 1 66 96 ALA B C 1
ATOM 1527 O O . ALA B 1 96 ? -14.109 21.797 -29.406 1 66 96 ALA B O 1
ATOM 1528 N N . ARG B 1 97 ? -15.195 20.453 -27.984 1 60.59 97 ARG B N 1
ATOM 1529 C CA . ARG B 1 97 ? -16.344 21.344 -27.891 1 60.59 97 ARG B CA 1
ATOM 1530 C C . ARG B 1 97 ? -15.992 22.609 -27.125 1 60.59 97 ARG B C 1
ATOM 1532 O O . ARG B 1 97 ? -16.469 23.703 -27.453 1 60.59 97 ARG B O 1
ATOM 1539 N N . GLU B 1 98 ? -15.211 22.438 -26.125 1 61.16 98 GLU B N 1
ATOM 1540 C CA . GLU B 1 98 ? -14.758 23.609 -25.359 1 61.16 98 GLU B CA 1
ATOM 1541 C C . GLU B 1 98 ? -13.859 24.5 -26.219 1 61.16 98 GLU B C 1
ATOM 1543 O O . GLU B 1 98 ? -13.914 25.734 -26.109 1 61.16 98 GLU B O 1
ATOM 1548 N N . LYS B 1 99 ? -13.102 23.891 -27.031 1 60.25 99 LYS B N 1
ATOM 1549 C CA . LYS B 1 99 ? -12.266 24.688 -27.922 1 60.25 99 LYS B CA 1
ATOM 1550 C C . LYS B 1 99 ? -13.102 25.359 -29 1 60.25 99 LYS B C 1
ATOM 1552 O O . LYS B 1 99 ? -12.719 26.406 -29.531 1 60.25 99 LYS B O 1
ATOM 1557 N N . ARG B 1 100 ? -14.125 24.734 -29.5 1 60.75 100 ARG B N 1
ATOM 1558 C CA . ARG B 1 100 ? -14.977 25.312 -30.547 1 60.75 100 ARG B CA 1
ATOM 1559 C C . ARG B 1 100 ? -15.875 26.406 -29.969 1 60.75 100 ARG B C 1
ATOM 1561 O O . ARG B 1 100 ? -16.391 27.234 -30.719 1 60.75 100 ARG B O 1
ATOM 1568 N N . GLY B 1 101 ? -16.109 26.281 -28.688 1 55.75 101 GLY B N 1
ATOM 1569 C CA . GLY B 1 101 ? -16.922 27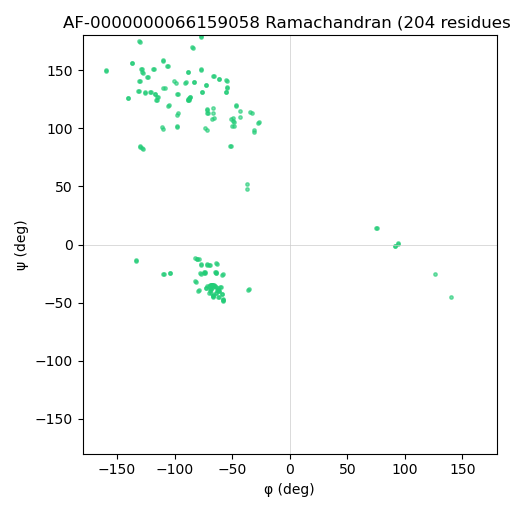.328 -28.094 1 55.75 101 GLY B CA 1
ATOM 1570 C C . GLY B 1 101 ? -16.156 28.609 -27.812 1 55.75 101 GLY B C 1
ATOM 1571 O O . GLY B 1 101 ? -16.688 29.547 -27.219 1 55.75 101 GLY B O 1
ATOM 1572 N N . LEU B 1 102 ? -14.906 28.562 -27.875 1 52.22 102 LEU B N 1
ATOM 1573 C CA . LEU B 1 102 ? -14.266 29.875 -27.797 1 52.22 102 LEU B CA 1
ATOM 1574 C C . LEU B 1 102 ? -14.461 30.656 -29.094 1 52.22 102 LEU B C 1
ATOM 1576 O O . LEU B 1 102 ? -14.133 30.172 -30.172 1 52.22 102 LEU B O 1
ATOM 1580 N N . PRO B 1 103 ? -15.398 31.594 -29.172 1 54.34 103 PRO B N 1
ATOM 1581 C CA . PRO B 1 103 ? -15.5 32.469 -30.344 1 54.34 103 PRO B CA 1
ATOM 1582 C C . PRO B 1 103 ? -14.148 32.969 -30.828 1 54.34 103 PRO B C 1
ATOM 1584 O O . PRO B 1 103 ? -13.234 33.188 -30.016 1 54.34 103 PRO B O 1
ATOM 1587 N N . GLY B 1 104 ? -13.648 32.656 -31.984 1 36.53 104 GLY B N 1
ATOM 1588 C CA . GLY B 1 104 ? -12.711 33.594 -32.531 1 36.53 104 GLY B CA 1
ATOM 1589 C C . GLY B 1 104 ? -13.266 35 -32.625 1 36.53 104 GLY B C 1
ATOM 1590 O O . GLY B 1 104 ? -14.477 35.188 -32.75 1 36.53 104 GLY B O 1
#

pLDDT: mean 79.81, std 16.4, range [36.53, 97.62]

Organism: Pseudomonas syringae pv. syringae (strain B728a) (NCBI:txid205918)